Protein AF-A0A7S0Z1A6-F1 (afdb_monomer_lite)

pLDDT: mean 85.26, std 13.3, range [29.81, 96.5]

Organism: NCBI:txid464990

Secondary structure (DSSP, 8-state):
-------------HHHHHHHHHIIIIIHHHHHHHHHHHHHHHHHHHHH-GGG---HHHHHHHHHHHHHHHHHHHHHHHHHHHHHHHT-SPPPEEEETTSHHHHHHHHHHHHHHHH--GGGGG-HHHHHHHHHHTT-EE-TT-EE-TT-EE-SGGGEEE-TT-EE-S-EE--EEEETTEEEE--EEE-TT-EE-TTPEEPTT-EEPTT-EEPTT-BHHHHTTS---GGGGGG-GGGSPPPPHHHHHHHHHHHHHHHHHHHHHHHHHHHHHHHS--SSSS--SHHHHHHHHH-HHHHHHHHHHHHIIIIIHHHHHHHHHHHHIIIII-PPPPPPSS--------

Foldseek 3Di:
DDPDLPDDPPPCDVVLVVLVCCLVPPVQVVVVVVLVVQLLVQLQVVQVPVVVVDASLRSNVVSVVVSLLCLLPVLLVVLLVLLCVQQNADDFDKAAASPSNNSSLSVSVSSCVNSDLRPLLVDQVSVQVSLVSSQAAAAALEGEASQEAEGSSNLEYYAANEFYYNEYHALWDQDSRMIGGAHAAHAHNEYDAHCEYEYRNQHHYHNQYHAHNYYSVCCVPDRRDNVRVVRRPSSDDDDDDVVVVVVVVLVVVLVVQLCVVLSVLSVVLSPDDDPDPHDNDPVSVVVSCPDPVCVVSVVVSVCCNVPVSVVSSVVSVVVCCVPPVNDDDDDDPDDDDDDDDD

Radius of gyration: 25.36 Å; chains: 1; bounding box: 72×43×61 Å

InterPro domains:
  IPR011004 Trimeric LpxA-like superfamily [SSF51161] (133-214)

Structure (mmCIF, N/CA/C/O backbone):
data_AF-A0A7S0Z1A6-F1
#
_entry.id   AF-A0A7S0Z1A6-F1
#
loop_
_atom_site.group_PDB
_atom_site.id
_atom_site.type_symbol
_atom_site.label_atom_id
_atom_site.label_alt_id
_atom_site.label_comp_id
_atom_site.label_asym_id
_atom_site.label_entity_id
_atom_site.label_seq_id
_atom_site.pdbx_PDB_ins_code
_atom_site.Cartn_x
_atom_site.Cartn_y
_atom_site.Cartn_z
_atom_site.occupancy
_atom_site.B_iso_or_equiv
_atom_site.auth_seq_id
_atom_site.auth_comp_id
_atom_site.auth_asym_id
_atom_site.auth_atom_id
_atom_site.pdbx_PDB_model_num
ATOM 1 N N . GLY A 1 1 ? -26.906 21.492 29.107 1.00 39.25 1 GLY A N 1
ATOM 2 C CA . GLY A 1 1 ? -25.935 22.349 29.807 1.00 39.25 1 GLY A CA 1
ATOM 3 C C . GLY A 1 1 ? -24.759 21.515 30.262 1.00 39.25 1 GLY A C 1
ATOM 4 O O . GLY A 1 1 ? -24.993 20.480 30.856 1.00 39.25 1 GLY A O 1
ATOM 5 N N . CYS A 1 2 ? -23.537 21.958 29.964 1.00 29.81 2 CYS A N 1
ATOM 6 C CA . CYS A 1 2 ? -22.299 21.586 30.660 1.00 29.81 2 CYS A CA 1
ATOM 7 C C . CYS A 1 2 ? -21.264 22.691 30.391 1.00 29.81 2 CYS A C 1
ATOM 9 O O . CYS A 1 2 ? -20.345 22.554 29.588 1.00 29.81 2 CYS A O 1
ATOM 11 N N . LEU A 1 3 ? -21.466 23.831 31.057 1.00 39.62 3 LEU A N 1
ATOM 12 C CA . LEU A 1 3 ? -20.429 24.831 31.292 1.00 39.62 3 LEU A CA 1
ATOM 13 C C . LEU A 1 3 ? -19.393 24.206 32.231 1.00 39.62 3 LEU A C 1
ATOM 15 O O . LEU A 1 3 ? -19.625 24.072 33.429 1.00 39.62 3 LEU A O 1
ATOM 19 N N . GLY A 1 4 ? -18.271 23.769 31.665 1.00 34.72 4 GLY A N 1
ATOM 20 C CA . GLY A 1 4 ? -17.217 23.102 32.425 1.00 34.72 4 GLY A CA 1
ATOM 21 C C . GLY A 1 4 ? -15.904 22.909 31.670 1.00 34.72 4 GLY A C 1
ATOM 22 O O . GLY A 1 4 ? -15.114 22.054 32.054 1.00 34.72 4 GLY A O 1
ATOM 23 N N . CYS A 1 5 ? -15.627 23.683 30.614 1.00 36.75 5 CYS A N 1
ATOM 24 C CA . CYS A 1 5 ? -14.301 23.718 29.988 1.00 36.75 5 CYS A CA 1
ATOM 25 C C . CYS A 1 5 ? -13.316 24.490 30.883 1.00 36.75 5 CYS A C 1
ATOM 27 O O . CYS A 1 5 ? -12.905 25.612 30.587 1.00 36.75 5 CYS A O 1
ATOM 29 N N . ARG A 1 6 ? -12.928 23.893 32.017 1.00 39.56 6 ARG A N 1
ATOM 30 C CA . ARG A 1 6 ? -11.781 24.364 32.797 1.00 39.56 6 ARG A CA 1
ATOM 31 C C . ARG A 1 6 ? -10.500 24.096 32.008 1.00 39.56 6 ARG A C 1
ATOM 33 O O . ARG A 1 6 ? -10.097 22.954 31.814 1.00 39.56 6 ARG A O 1
ATOM 40 N N . ARG A 1 7 ? -9.899 25.204 31.565 1.00 44.09 7 ARG A N 1
ATOM 41 C CA . ARG A 1 7 ? -8.471 25.456 31.315 1.00 44.09 7 ARG A CA 1
ATOM 42 C C . ARG A 1 7 ? -7.556 24.258 31.607 1.00 44.09 7 ARG A C 1
ATOM 44 O O . ARG A 1 7 ? -7.159 24.015 32.740 1.00 44.09 7 ARG A O 1
ATOM 51 N N . GLY A 1 8 ? -7.167 23.576 30.542 1.00 42.00 8 GLY A N 1
ATOM 52 C CA . GLY A 1 8 ? -6.074 22.615 30.520 1.00 42.00 8 GLY A CA 1
ATOM 53 C C . GLY A 1 8 ? -5.464 22.640 29.132 1.00 42.00 8 GLY A C 1
ATOM 54 O O . GLY A 1 8 ? -5.545 21.653 28.410 1.00 42.00 8 GLY A O 1
ATOM 55 N N . GLY A 1 9 ? -4.958 23.807 28.718 1.00 45.53 9 GLY A N 1
ATOM 56 C CA . GLY A 1 9 ? -4.238 23.935 27.458 1.00 45.53 9 GLY A CA 1
ATOM 57 C C . GLY A 1 9 ? -3.102 22.924 27.468 1.00 45.53 9 GLY A C 1
ATOM 58 O O . GLY A 1 9 ? -2.184 23.034 28.279 1.00 45.53 9 GLY A O 1
ATOM 59 N N . ALA A 1 10 ? -3.198 21.897 26.628 1.00 53.78 10 ALA A N 1
ATOM 60 C CA . ALA A 1 10 ? -2.113 20.958 26.433 1.00 53.78 10 ALA A CA 1
ATOM 61 C C . ALA A 1 10 ? -0.981 21.713 25.739 1.00 53.78 10 ALA A C 1
ATOM 63 O O . ALA A 1 10 ? -0.905 21.740 24.513 1.00 53.78 10 ALA A O 1
ATOM 64 N N . GLN A 1 11 ? -0.138 22.376 26.533 1.00 56.00 11 GLN A N 1
ATOM 65 C CA . GLN A 1 11 ? 1.119 22.939 26.069 1.00 56.00 11 GLN A CA 1
ATOM 66 C C . GLN A 1 11 ? 1.883 21.809 25.385 1.00 56.00 11 GLN A C 1
ATOM 68 O O . GLN A 1 11 ? 2.280 20.829 26.026 1.00 56.00 11 GLN A O 1
ATOM 73 N N . ALA A 1 12 ? 2.019 21.917 24.065 1.00 60.25 12 ALA A N 1
ATOM 74 C CA . ALA A 1 12 ? 2.826 21.001 23.287 1.00 60.25 12 ALA A CA 1
ATOM 75 C C . ALA A 1 12 ? 4.262 21.139 23.793 1.00 60.25 12 ALA A C 1
ATOM 77 O O . ALA A 1 12 ? 4.913 22.164 23.594 1.00 60.25 12 ALA A O 1
ATOM 78 N N . ARG A 1 13 ? 4.744 20.127 24.520 1.00 70.69 13 ARG A N 1
ATOM 79 C CA . ARG A 1 13 ? 6.143 20.092 24.946 1.00 70.69 13 ARG A CA 1
ATOM 80 C C . ARG A 1 13 ? 7.000 20.060 23.673 1.00 70.69 13 ARG A C 1
ATOM 82 O O . ARG A 1 13 ? 6.710 19.234 22.807 1.00 70.69 13 ARG A O 1
ATOM 89 N N . PRO A 1 14 ? 8.057 20.877 23.546 1.00 73.19 14 PRO A N 1
ATOM 90 C CA . PRO A 1 14 ? 8.867 20.942 22.324 1.00 73.19 14 PRO A CA 1
ATOM 91 C C . PRO A 1 14 ? 9.450 19.574 21.934 1.00 73.19 14 PRO A C 1
ATOM 93 O O . PRO A 1 14 ? 9.488 19.220 20.761 1.00 73.19 14 PRO A O 1
ATOM 96 N N . LEU A 1 15 ? 9.783 18.737 22.921 1.00 73.12 15 LEU A N 1
ATOM 97 C CA . LEU A 1 15 ? 10.200 17.347 22.706 1.00 73.12 15 LEU A CA 1
ATOM 98 C C . LEU A 1 15 ? 9.1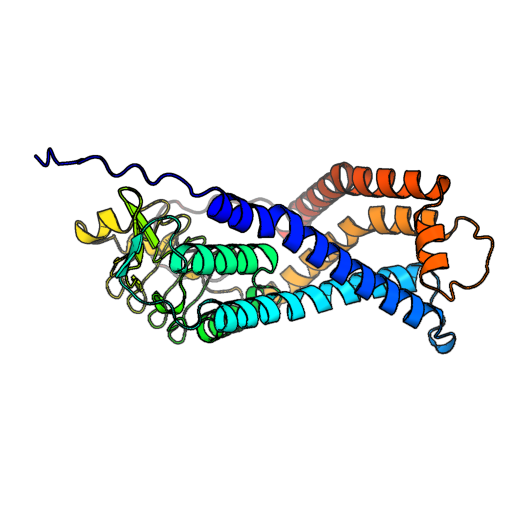28 16.488 22.020 1.00 73.12 15 LEU A C 1
ATOM 100 O O . LEU A 1 15 ? 9.446 15.631 21.204 1.00 73.12 15 LEU A O 1
ATOM 104 N N . ALA A 1 16 ? 7.852 16.715 22.323 1.00 74.19 16 ALA A N 1
ATOM 105 C CA . ALA A 1 16 ? 6.756 15.968 21.722 1.00 74.19 16 ALA A CA 1
ATOM 106 C C . ALA A 1 16 ? 6.527 16.384 20.256 1.00 74.19 16 ALA A C 1
ATOM 108 O O . ALA A 1 16 ? 6.194 15.540 19.426 1.00 74.19 16 ALA A O 1
ATOM 109 N N . LEU A 1 17 ? 6.792 17.654 19.926 1.00 78.81 17 LEU A N 1
ATOM 110 C CA . LEU A 1 17 ? 6.823 18.149 18.547 1.00 78.81 17 LEU A CA 1
ATOM 111 C C . LEU A 1 17 ? 8.015 17.579 17.766 1.00 78.81 17 LEU A C 1
ATOM 113 O O . LEU A 1 17 ? 7.850 17.181 16.617 1.00 78.81 17 LEU A O 1
ATOM 117 N N . LEU A 1 18 ? 9.191 17.455 18.391 1.00 76.56 18 LEU A N 1
ATOM 118 C CA . LEU A 1 18 ? 10.357 16.810 17.771 1.00 76.56 18 LEU A CA 1
ATOM 119 C C . LEU A 1 18 ? 10.105 15.328 17.474 1.00 76.56 18 LEU A C 1
ATOM 121 O O . LEU A 1 18 ? 10.408 14.858 16.379 1.00 76.56 18 LEU A O 1
ATOM 125 N N . VAL A 1 19 ? 9.488 14.598 18.408 1.00 76.44 19 VAL A N 1
ATOM 126 C CA . VAL A 1 19 ? 9.082 13.203 18.172 1.00 76.44 19 VAL A CA 1
ATOM 127 C C . VAL A 1 19 ? 8.064 13.115 17.033 1.00 76.44 19 VAL A C 1
ATOM 129 O O . VAL A 1 19 ? 8.128 12.177 16.243 1.00 76.44 19 VAL A O 1
ATOM 132 N N . GLN A 1 20 ? 7.180 14.106 16.886 1.00 78.38 20 GLN A N 1
ATOM 133 C CA . GLN A 1 20 ? 6.262 14.180 15.748 1.00 78.38 20 GLN A CA 1
ATOM 134 C C . GLN A 1 20 ? 6.922 14.563 14.419 1.00 78.38 20 GLN A C 1
ATOM 136 O O . GLN A 1 20 ? 6.475 14.154 13.350 1.00 78.38 20 GLN A O 1
ATOM 141 N N . ALA A 1 21 ? 8.010 15.322 14.451 1.00 79.69 21 ALA A N 1
ATOM 142 C CA . ALA A 1 21 ? 8.781 15.611 13.251 1.00 79.69 21 ALA A CA 1
ATOM 143 C C . ALA A 1 21 ? 9.593 14.390 12.784 1.00 79.69 21 ALA A C 1
ATOM 145 O O . ALA A 1 21 ? 9.895 14.273 11.597 1.00 79.69 21 ALA A O 1
ATOM 146 N N . LEU A 1 22 ? 9.917 13.456 13.687 1.00 77.56 22 LEU A N 1
ATOM 147 C CA . LEU A 1 22 ? 10.835 12.347 13.420 1.00 77.56 22 LEU A CA 1
ATOM 148 C C . LEU A 1 22 ? 10.357 11.413 12.287 1.00 77.56 22 LEU A C 1
ATOM 150 O O . LEU A 1 22 ? 11.144 11.147 11.385 1.00 77.56 22 LEU A O 1
ATOM 154 N N . PRO A 1 23 ? 9.097 10.959 12.205 1.00 71.75 23 PRO A N 1
ATOM 155 C CA . PRO A 1 23 ? 8.622 10.200 11.043 1.00 71.75 23 PRO A CA 1
ATOM 156 C C . PRO A 1 23 ? 8.677 10.935 9.706 1.00 71.75 23 PRO A C 1
ATOM 158 O O . PRO A 1 23 ? 9.023 10.327 8.690 1.00 71.75 23 PRO A O 1
ATOM 161 N N . LEU A 1 24 ? 8.388 12.237 9.697 1.00 72.56 24 LEU A N 1
ATOM 162 C CA . LEU A 1 24 ? 8.436 13.044 8.477 1.00 72.56 24 LEU A CA 1
ATOM 163 C C . LEU A 1 24 ? 9.884 13.313 8.040 1.00 72.56 24 LEU A C 1
ATOM 165 O O . LEU A 1 24 ? 10.189 13.228 6.851 1.00 72.56 24 LEU A O 1
ATOM 169 N N . GLY A 1 25 ? 10.778 13.580 8.994 1.00 79.81 25 GLY A N 1
ATOM 170 C CA . GLY A 1 25 ? 12.181 13.908 8.740 1.00 79.81 25 GLY A CA 1
ATOM 171 C C . GLY A 1 25 ? 13.116 12.704 8.603 1.00 79.81 25 GLY A C 1
ATOM 172 O O . GLY A 1 25 ? 14.108 12.803 7.893 1.00 79.81 25 GLY A O 1
ATOM 173 N N . LEU A 1 26 ? 12.817 11.569 9.244 1.00 84.25 26 LEU A N 1
ATOM 174 C CA . LEU A 1 26 ? 13.703 10.400 9.314 1.00 84.25 26 LEU A CA 1
ATOM 175 C C . LEU A 1 26 ? 13.106 9.163 8.641 1.00 84.25 26 LEU A C 1
ATOM 177 O O . LEU A 1 26 ? 13.765 8.545 7.810 1.00 84.25 26 LEU A O 1
ATOM 181 N N . MET A 1 27 ? 11.864 8.781 8.952 1.00 84.06 27 MET A N 1
ATOM 182 C CA . MET A 1 27 ? 11.339 7.494 8.468 1.00 84.06 27 MET A CA 1
ATOM 183 C C . MET A 1 27 ? 11.157 7.476 6.949 1.00 84.06 27 MET A C 1
ATOM 185 O O . MET A 1 27 ? 11.494 6.484 6.300 1.00 84.06 27 MET A O 1
ATOM 189 N N . TYR A 1 28 ? 10.671 8.574 6.365 1.00 86.31 28 TYR A N 1
ATOM 190 C CA . TYR A 1 28 ? 10.535 8.684 4.913 1.00 86.31 28 TYR A CA 1
ATOM 191 C C . TYR A 1 28 ? 11.879 8.564 4.164 1.00 86.31 28 TYR A C 1
ATOM 193 O O . TYR A 1 28 ? 11.969 7.707 3.275 1.00 86.31 28 TYR A O 1
ATOM 201 N N . PRO A 1 29 ? 12.931 9.350 4.486 1.00 89.19 29 PRO A N 1
ATOM 202 C CA . PRO A 1 29 ? 14.221 9.198 3.821 1.00 89.19 29 PRO A CA 1
ATOM 203 C C . PRO A 1 29 ? 14.887 7.862 4.136 1.00 89.19 29 PRO A C 1
ATOM 205 O O . PRO A 1 29 ? 15.408 7.256 3.209 1.00 89.19 29 PRO A O 1
ATOM 208 N N . VAL A 1 30 ? 14.808 7.346 5.369 1.00 89.19 30 VAL A N 1
ATOM 209 C CA . VAL A 1 30 ? 15.361 6.022 5.709 1.00 89.19 30 VAL A CA 1
ATOM 210 C C . VAL A 1 30 ? 14.729 4.937 4.847 1.00 89.19 30 VAL A C 1
ATOM 212 O O . VAL A 1 30 ? 15.453 4.157 4.231 1.00 89.19 30 VAL A O 1
ATOM 215 N N . ARG A 1 31 ? 13.395 4.922 4.714 1.00 89.44 31 ARG A N 1
ATOM 216 C CA . ARG A 1 31 ? 12.715 3.972 3.825 1.00 89.44 31 ARG A CA 1
ATOM 217 C C . ARG A 1 31 ? 13.207 4.115 2.391 1.00 89.44 31 ARG A C 1
ATOM 219 O O . ARG A 1 31 ? 13.505 3.115 1.750 1.00 89.44 31 ARG A O 1
ATOM 226 N N . ARG A 1 32 ? 13.295 5.350 1.892 1.00 89.56 32 ARG A N 1
ATOM 227 C CA . ARG A 1 32 ? 13.707 5.635 0.513 1.00 89.56 32 ARG A CA 1
ATOM 228 C C . ARG A 1 32 ? 15.149 5.204 0.239 1.00 89.56 32 ARG A C 1
ATOM 230 O O . ARG A 1 32 ? 15.406 4.605 -0.802 1.00 89.56 32 ARG A O 1
ATOM 237 N N . ILE A 1 33 ? 16.062 5.486 1.164 1.00 90.94 33 ILE A N 1
ATOM 238 C CA . ILE A 1 33 ? 17.468 5.082 1.096 1.00 90.94 33 ILE A CA 1
ATOM 239 C C . ILE A 1 33 ? 17.562 3.558 1.143 1.00 90.94 33 ILE A C 1
ATOM 241 O O . ILE A 1 33 ? 18.199 2.979 0.274 1.00 90.94 33 ILE A O 1
ATOM 245 N N . ALA A 1 34 ? 16.863 2.898 2.071 1.00 90.94 34 ALA A N 1
ATOM 246 C CA . ALA A 1 34 ? 16.862 1.441 2.177 1.00 90.94 34 ALA A CA 1
ATOM 247 C C . ALA A 1 34 ? 16.371 0.767 0.885 1.00 90.94 34 ALA A C 1
ATOM 249 O O . ALA A 1 34 ? 17.053 -0.107 0.354 1.00 90.94 34 ALA A O 1
ATOM 250 N N . THR A 1 35 ? 15.242 1.215 0.321 1.00 91.06 35 THR A N 1
ATOM 251 C CA . THR A 1 35 ? 14.739 0.685 -0.962 1.00 91.06 35 THR A CA 1
ATOM 252 C C . THR A 1 35 ? 15.718 0.922 -2.110 1.00 91.06 35 THR A C 1
ATOM 254 O O . THR A 1 35 ? 15.893 0.059 -2.966 1.00 91.06 35 THR A O 1
ATOM 257 N N . TRP A 1 36 ? 16.397 2.072 -2.117 1.00 90.75 36 TRP A N 1
ATOM 258 C CA . TRP A 1 36 ? 17.370 2.405 -3.152 1.00 90.75 36 TRP A CA 1
ATOM 259 C C . TRP A 1 36 ? 18.649 1.565 -3.033 1.00 90.75 36 TRP A C 1
ATOM 261 O O . TRP A 1 36 ? 19.145 1.075 -4.043 1.00 90.75 36 TRP A O 1
ATOM 271 N N . LEU A 1 37 ? 19.139 1.322 -1.815 1.00 91.56 37 LEU A N 1
ATOM 272 C CA . LEU A 1 37 ? 20.288 0.449 -1.567 1.00 91.56 37 LEU A CA 1
ATOM 273 C C . LEU A 1 37 ? 20.008 -0.991 -2.007 1.00 91.56 37 LEU A C 1
ATOM 275 O O . LEU A 1 37 ? 20.843 -1.583 -2.684 1.00 91.56 37 LEU A O 1
ATOM 279 N N . VAL A 1 38 ? 18.823 -1.528 -1.690 1.00 92.06 38 VAL A N 1
ATOM 280 C CA . VAL A 1 38 ? 18.403 -2.863 -2.155 1.00 92.06 38 VAL A CA 1
ATOM 281 C C . VAL A 1 38 ? 18.361 -2.914 -3.680 1.00 92.06 38 VAL A C 1
ATOM 283 O O . VAL A 1 38 ? 18.903 -3.841 -4.275 1.00 92.06 38 VAL A O 1
ATOM 286 N N . PHE A 1 39 ? 17.774 -1.901 -4.321 1.00 93.31 39 PHE A N 1
ATOM 287 C CA . PHE A 1 39 ? 17.753 -1.799 -5.779 1.00 93.31 39 PHE A CA 1
ATOM 288 C C . PHE A 1 39 ? 19.167 -1.821 -6.382 1.00 93.31 39 PHE A C 1
ATOM 290 O O . PHE A 1 39 ? 19.423 -2.605 -7.295 1.00 93.31 39 PHE A O 1
ATOM 297 N N . VAL A 1 40 ? 20.092 -1.002 -5.869 1.00 91.62 40 VAL A N 1
ATOM 298 C CA . VAL A 1 40 ? 21.469 -0.938 -6.387 1.00 91.62 40 VAL A CA 1
ATOM 299 C C . VAL A 1 40 ? 22.214 -2.250 -6.166 1.00 91.62 40 VAL A C 1
ATOM 301 O O . VAL A 1 40 ? 22.869 -2.730 -7.089 1.00 91.62 40 VAL A O 1
ATOM 304 N N . ALA A 1 41 ? 22.083 -2.855 -4.984 1.00 91.31 41 ALA A N 1
ATOM 305 C CA . ALA A 1 41 ? 22.715 -4.132 -4.668 1.00 91.31 41 ALA A CA 1
ATOM 306 C C . ALA A 1 41 ? 22.262 -5.238 -5.633 1.00 91.31 41 ALA A C 1
ATOM 308 O O . ALA A 1 41 ? 23.087 -5.964 -6.184 1.00 91.31 41 ALA A O 1
ATOM 309 N N . VAL A 1 42 ? 20.954 -5.323 -5.891 1.00 91.56 42 VAL A N 1
ATOM 310 C CA . VAL A 1 42 ? 20.379 -6.306 -6.819 1.00 91.56 42 VAL A CA 1
ATOM 311 C C . VAL A 1 42 ? 20.808 -6.015 -8.253 1.00 91.56 42 VAL A C 1
ATOM 313 O O . VAL A 1 42 ? 21.151 -6.938 -8.984 1.00 91.56 42 VAL A O 1
ATOM 316 N N . TRP A 1 43 ? 20.841 -4.749 -8.666 1.00 89.94 43 TRP A N 1
ATOM 317 C CA . TRP A 1 43 ? 21.253 -4.393 -10.022 1.00 89.94 43 TRP A CA 1
ATOM 318 C C . TRP A 1 43 ? 22.723 -4.728 -10.298 1.00 89.94 43 TRP A C 1
ATOM 320 O O . TRP A 1 43 ? 23.030 -5.286 -11.353 1.00 89.94 43 TRP A O 1
ATOM 330 N N . LEU A 1 44 ? 23.615 -4.437 -9.346 1.00 89.19 44 LEU A N 1
ATOM 331 C CA . LEU A 1 44 ? 25.025 -4.832 -9.406 1.00 89.19 44 LEU A CA 1
ATOM 332 C C . LEU A 1 44 ? 25.175 -6.353 -9.430 1.00 89.19 44 LEU A C 1
ATOM 334 O O . LEU A 1 44 ? 25.941 -6.877 -10.234 1.00 89.19 44 LEU A O 1
ATOM 338 N N . TRP A 1 45 ? 24.408 -7.060 -8.595 1.00 89.25 45 TRP A N 1
ATOM 339 C CA . TRP A 1 45 ? 24.419 -8.519 -8.570 1.00 89.25 45 TRP A CA 1
ATOM 340 C C . TRP A 1 45 ? 24.013 -9.108 -9.925 1.00 89.25 45 TRP A C 1
ATOM 342 O O . TRP A 1 45 ? 24.748 -9.932 -10.453 1.00 89.25 45 TRP A O 1
ATOM 352 N N . ILE A 1 46 ? 22.916 -8.642 -10.536 1.00 87.94 46 ILE A N 1
ATOM 353 C CA . ILE A 1 46 ? 22.469 -9.130 -11.854 1.00 87.94 46 ILE A CA 1
ATOM 354 C C . ILE A 1 46 ? 23.507 -8.821 -12.941 1.00 87.94 46 ILE A C 1
ATOM 356 O O . ILE A 1 46 ? 23.790 -9.681 -13.767 1.00 87.94 46 ILE A O 1
ATOM 360 N N . GLN A 1 47 ? 24.092 -7.619 -12.948 1.00 81.94 47 GLN A N 1
ATOM 361 C CA . GLN A 1 47 ? 25.085 -7.243 -13.963 1.00 81.94 47 GLN A CA 1
ATOM 362 C C . GLN A 1 47 ? 26.397 -8.021 -13.852 1.00 81.94 47 GLN A C 1
ATOM 364 O O . GLN A 1 47 ? 27.039 -8.270 -14.869 1.00 81.94 47 GLN A O 1
ATOM 369 N N . ASN A 1 48 ? 26.799 -8.408 -12.641 1.00 83.19 48 ASN A N 1
ATOM 370 C CA . ASN A 1 48 ? 28.007 -9.204 -12.437 1.00 83.19 48 ASN A CA 1
ATOM 371 C C . ASN A 1 48 ? 27.810 -10.686 -12.814 1.00 83.19 48 ASN A C 1
ATOM 373 O O . ASN A 1 48 ? 28.776 -11.432 -12.942 1.00 83.19 48 ASN A O 1
ATOM 377 N N . GLN A 1 49 ? 26.563 -11.122 -13.006 1.00 83.62 49 GLN A N 1
ATOM 378 C CA . GLN A 1 49 ? 26.226 -12.476 -13.436 1.00 83.62 49 GLN A CA 1
ATOM 379 C C . GLN A 1 49 ? 26.201 -12.554 -14.968 1.00 83.62 49 GLN A C 1
ATOM 381 O O . GLN A 1 49 ? 25.144 -12.496 -15.599 1.00 83.62 49 GLN A O 1
ATOM 386 N N . SER A 1 50 ? 27.377 -12.731 -15.576 1.00 67.56 50 SER A N 1
ATOM 387 C CA . SER A 1 50 ? 27.534 -12.890 -17.033 1.00 67.56 50 SER A CA 1
ATOM 388 C C . SER A 1 50 ? 26.729 -14.063 -17.611 1.00 67.56 50 SER A C 1
ATOM 390 O O . SER A 1 50 ? 26.319 -14.015 -18.769 1.00 67.56 50 SER A O 1
ATOM 392 N N . ALA A 1 51 ? 26.431 -15.078 -16.793 1.00 73.38 51 ALA A N 1
ATOM 393 C CA . ALA A 1 51 ? 25.633 -16.245 -17.167 1.00 73.38 51 ALA A CA 1
ATOM 394 C C . ALA A 1 51 ? 24.177 -15.918 -17.548 1.00 73.38 51 ALA A C 1
ATOM 396 O O . ALA A 1 51 ? 23.549 -16.691 -18.267 1.00 73.38 51 ALA A O 1
ATOM 397 N N . LEU A 1 52 ? 23.624 -14.789 -17.089 1.00 72.69 52 LEU A N 1
ATOM 398 C CA . LEU A 1 52 ? 22.239 -14.414 -17.390 1.00 72.69 52 LEU A CA 1
ATOM 399 C C . LEU A 1 52 ? 22.074 -13.824 -18.800 1.00 72.69 52 LEU A C 1
ATOM 401 O O . LEU A 1 52 ? 20.946 -13.731 -19.279 1.00 72.69 52 LEU A O 1
ATOM 405 N N . GLY A 1 53 ? 23.162 -13.398 -19.458 1.00 75.00 53 GLY A N 1
ATOM 406 C CA . GLY A 1 53 ? 23.118 -12.795 -20.799 1.00 75.00 53 GLY A CA 1
ATOM 407 C C . GLY A 1 53 ? 22.246 -11.534 -20.906 1.00 75.00 53 GLY A C 1
ATOM 408 O O . GLY A 1 53 ? 21.902 -11.111 -22.008 1.00 75.00 53 GLY A O 1
ATOM 409 N N . LEU A 1 54 ? 21.851 -10.943 -19.773 1.00 79.69 54 LEU A N 1
ATOM 410 C CA . LEU A 1 54 ? 20.958 -9.792 -19.726 1.00 79.69 54 LEU A CA 1
ATOM 411 C C . LEU A 1 54 ? 21.725 -8.515 -20.062 1.00 79.69 54 LEU A C 1
ATOM 413 O O . LEU A 1 54 ? 22.783 -8.236 -19.496 1.00 79.69 54 LEU A O 1
ATOM 417 N N . GLY A 1 55 ? 21.156 -7.701 -20.948 1.00 83.19 55 GLY A N 1
ATOM 418 C CA . GLY A 1 55 ? 21.637 -6.348 -21.175 1.00 83.19 55 GLY A CA 1
ATOM 419 C C . GLY A 1 55 ? 21.372 -5.435 -19.972 1.00 83.19 55 GLY A C 1
ATOM 420 O O . GLY A 1 55 ? 20.700 -5.775 -18.990 1.00 83.19 55 GLY A O 1
ATOM 421 N N . ARG A 1 56 ? 21.910 -4.212 -20.044 1.00 84.50 56 ARG A N 1
ATOM 422 C CA . ARG A 1 56 ? 21.794 -3.221 -18.958 1.00 84.50 56 ARG A CA 1
ATOM 423 C C . ARG A 1 56 ? 20.340 -2.843 -18.655 1.00 84.50 56 ARG A C 1
ATOM 425 O O . ARG A 1 56 ? 20.017 -2.584 -17.495 1.00 84.50 56 ARG A O 1
ATOM 432 N N . LEU A 1 57 ? 19.479 -2.797 -19.677 1.00 87.75 57 LEU A N 1
ATOM 433 C CA . LEU A 1 57 ? 18.065 -2.443 -19.533 1.00 87.75 57 LEU A CA 1
ATOM 434 C C . LEU A 1 57 ? 17.306 -3.540 -18.788 1.00 87.75 57 LEU A C 1
ATOM 436 O O . LEU A 1 57 ? 16.567 -3.254 -17.850 1.00 87.75 57 LEU A O 1
ATOM 440 N N . GLU A 1 58 ? 17.501 -4.787 -19.196 1.00 88.81 58 GLU A N 1
ATOM 441 C CA . GLU A 1 58 ? 16.844 -5.959 -18.637 1.00 88.81 58 GLU A CA 1
ATOM 442 C C . GLU A 1 58 ? 17.238 -6.131 -17.171 1.00 88.81 58 GLU A C 1
ATOM 444 O O . GLU A 1 58 ? 16.367 -6.294 -16.316 1.00 88.81 58 GLU A O 1
ATOM 449 N N . ALA A 1 59 ? 18.529 -5.978 -16.859 1.00 88.88 59 ALA A N 1
ATOM 450 C CA . ALA A 1 59 ? 19.025 -5.988 -15.486 1.00 88.88 59 ALA A CA 1
ATOM 451 C C . ALA A 1 59 ? 18.418 -4.858 -14.637 1.00 88.88 59 ALA A C 1
ATOM 453 O O . ALA A 1 59 ? 18.040 -5.083 -13.486 1.00 88.88 59 ALA A O 1
ATOM 454 N N . LEU A 1 60 ? 18.284 -3.649 -15.196 1.00 89.38 60 LEU A N 1
ATOM 455 C CA . LEU A 1 60 ? 17.680 -2.506 -14.504 1.00 89.38 60 LEU A CA 1
ATOM 456 C C . LEU A 1 60 ? 16.191 -2.745 -14.227 1.00 89.38 60 LEU A C 1
ATOM 458 O O . LEU A 1 60 ? 15.723 -2.511 -13.112 1.00 89.38 60 LEU A O 1
ATOM 462 N N . VAL A 1 61 ? 15.440 -3.229 -15.218 1.00 91.38 61 VAL A N 1
ATOM 463 C CA . VAL A 1 61 ? 14.007 -3.531 -15.076 1.00 91.38 61 VAL A CA 1
ATOM 464 C C . VAL A 1 61 ? 13.790 -4.672 -14.083 1.00 91.38 61 VAL A C 1
ATOM 466 O O . VAL A 1 61 ? 12.906 -4.564 -13.232 1.00 91.38 61 VAL A O 1
ATOM 469 N N . ALA A 1 62 ? 14.611 -5.723 -14.132 1.00 91.56 62 ALA A N 1
ATOM 470 C CA . ALA A 1 62 ? 14.560 -6.834 -13.186 1.00 91.56 62 ALA A CA 1
ATOM 471 C C . ALA A 1 62 ? 14.854 -6.373 -11.750 1.00 91.56 62 ALA A C 1
ATOM 473 O O . ALA A 1 62 ? 14.105 -6.716 -10.836 1.00 91.56 62 ALA A O 1
ATOM 474 N N . ALA A 1 63 ? 15.873 -5.532 -11.549 1.00 92.19 63 ALA A N 1
ATOM 475 C CA . ALA A 1 63 ? 16.187 -4.971 -10.236 1.00 92.19 63 ALA A CA 1
ATOM 476 C C . ALA A 1 63 ? 15.059 -4.072 -9.697 1.00 92.19 63 ALA A C 1
ATOM 478 O O . ALA A 1 63 ? 14.708 -4.164 -8.520 1.00 92.19 63 ALA A O 1
ATOM 479 N N . LEU A 1 64 ? 14.437 -3.244 -10.549 1.00 92.00 64 LEU A N 1
ATOM 480 C CA . LEU A 1 64 ? 13.262 -2.448 -10.170 1.00 92.00 64 LEU A CA 1
ATOM 481 C C . LEU A 1 64 ? 12.059 -3.333 -9.817 1.00 92.00 64 LEU A C 1
ATOM 483 O O . LEU A 1 64 ? 11.351 -3.051 -8.853 1.00 92.00 64 LEU A O 1
ATOM 487 N N . ALA A 1 65 ? 11.803 -4.390 -10.588 1.00 92.31 65 ALA A N 1
ATOM 488 C CA . ALA A 1 65 ? 10.714 -5.321 -10.310 1.00 92.31 65 ALA A CA 1
ATOM 489 C C . ALA A 1 65 ? 10.939 -6.055 -8.981 1.00 92.31 65 ALA A C 1
ATOM 491 O O . ALA A 1 65 ? 10.024 -6.126 -8.157 1.00 92.31 65 ALA A O 1
ATOM 492 N N . PHE A 1 66 ? 12.163 -6.531 -8.744 1.00 94.50 66 PHE A N 1
ATOM 493 C CA . PHE A 1 66 ? 12.550 -7.179 -7.497 1.00 94.50 66 PHE A CA 1
ATOM 494 C C . PHE A 1 66 ? 12.381 -6.245 -6.296 1.00 94.50 66 PHE A C 1
ATOM 496 O O . PHE A 1 66 ? 11.746 -6.636 -5.322 1.00 94.50 66 PHE A O 1
ATOM 503 N N . GLU A 1 67 ? 12.867 -5.000 -6.376 1.00 93.75 67 GLU A N 1
ATOM 504 C CA . GLU A 1 67 ? 12.693 -3.998 -5.312 1.00 93.75 67 GLU A CA 1
ATOM 505 C C . GLU A 1 67 ? 11.220 -3.819 -4.944 1.00 93.75 67 GLU A C 1
ATOM 507 O O . GLU A 1 67 ? 10.875 -3.828 -3.764 1.00 93.75 67 GLU A O 1
ATOM 512 N N . ARG A 1 68 ? 10.330 -3.729 -5.938 1.00 92.00 68 ARG A N 1
ATOM 513 C CA . ARG A 1 68 ? 8.892 -3.560 -5.691 1.00 92.00 68 ARG A CA 1
ATOM 514 C C . ARG A 1 68 ? 8.265 -4.760 -5.014 1.00 92.00 68 ARG A C 1
ATOM 516 O O . ARG A 1 68 ? 7.491 -4.578 -4.077 1.00 92.00 68 ARG A O 1
ATOM 523 N N . VAL A 1 69 ? 8.581 -5.965 -5.473 1.00 93.62 69 VAL A N 1
ATOM 524 C CA . VAL A 1 69 ? 8.059 -7.195 -4.864 1.00 93.62 69 VAL A CA 1
ATOM 525 C C . VAL A 1 69 ? 8.597 -7.348 -3.442 1.00 93.62 69 VAL A C 1
ATOM 527 O O . VAL A 1 69 ? 7.824 -7.601 -2.519 1.00 93.62 69 VAL A O 1
ATOM 530 N N . ALA A 1 70 ? 9.894 -7.111 -3.242 1.00 93.94 70 ALA A N 1
ATOM 531 C CA . ALA A 1 70 ? 10.524 -7.147 -1.930 1.00 93.94 70 ALA A CA 1
ATOM 532 C C . ALA A 1 70 ? 9.895 -6.118 -0.980 1.00 93.94 70 ALA A C 1
ATOM 534 O O . ALA A 1 70 ? 9.558 -6.461 0.150 1.00 93.94 70 ALA A O 1
ATOM 535 N N . ALA A 1 71 ? 9.654 -4.885 -1.435 1.00 92.56 71 ALA A N 1
ATOM 536 C CA . ALA A 1 71 ? 9.004 -3.848 -0.638 1.00 92.56 71 ALA A CA 1
ATOM 537 C C . ALA A 1 71 ? 7.552 -4.206 -0.273 1.00 92.56 71 ALA A C 1
ATOM 539 O O . ALA A 1 71 ? 7.136 -3.977 0.862 1.00 92.56 71 ALA A O 1
ATOM 540 N N . GLU A 1 72 ? 6.786 -4.804 -1.191 1.00 92.50 72 GLU A N 1
ATOM 541 C CA . GLU A 1 72 ? 5.408 -5.252 -0.931 1.00 92.50 72 GLU A CA 1
ATOM 542 C C . GLU A 1 72 ? 5.334 -6.346 0.148 1.00 92.50 72 GLU A C 1
ATOM 544 O O . GLU A 1 72 ? 4.306 -6.467 0.811 1.00 92.50 72 GLU A O 1
ATOM 549 N N . VAL A 1 73 ? 6.402 -7.114 0.375 1.00 93.94 73 VAL A N 1
ATOM 550 C CA . VAL A 1 73 ? 6.454 -8.142 1.429 1.00 93.94 73 VAL A CA 1
ATOM 551 C C . VAL A 1 73 ? 7.128 -7.621 2.701 1.00 93.94 73 VAL A C 1
ATOM 553 O O . VAL A 1 73 ? 6.588 -7.775 3.794 1.00 93.94 73 VAL A O 1
ATOM 556 N N . ALA A 1 74 ? 8.279 -6.963 2.584 1.00 94.38 74 ALA A N 1
ATOM 557 C CA . ALA A 1 74 ? 9.085 -6.542 3.727 1.00 94.38 74 ALA A CA 1
ATOM 558 C C . ALA A 1 74 ? 8.442 -5.398 4.524 1.00 94.38 74 ALA A C 1
ATOM 560 O O . ALA A 1 74 ? 8.450 -5.426 5.754 1.00 94.38 74 ALA A O 1
ATOM 561 N N . LEU A 1 75 ? 7.850 -4.403 3.852 1.00 93.44 75 LEU A N 1
ATOM 562 C CA . LEU A 1 75 ? 7.252 -3.246 4.524 1.00 93.44 75 LEU A CA 1
ATOM 563 C C . LEU A 1 75 ? 6.076 -3.611 5.447 1.00 93.44 75 LEU A C 1
ATOM 565 O O . LEU A 1 75 ? 6.093 -3.179 6.601 1.00 93.44 75 LEU A O 1
ATOM 569 N N . PRO A 1 76 ? 5.063 -4.402 5.035 1.00 94.31 76 PRO A N 1
ATOM 570 C CA . PRO A 1 76 ? 3.990 -4.761 5.958 1.00 94.31 76 PRO A CA 1
ATOM 571 C C . PRO A 1 76 ? 4.494 -5.600 7.137 1.00 94.31 76 PRO A C 1
ATOM 573 O O . PRO A 1 76 ? 4.019 -5.395 8.253 1.00 94.31 76 PRO A O 1
ATOM 576 N N . LEU A 1 77 ? 5.481 -6.480 6.938 1.00 95.25 77 LEU A N 1
ATOM 577 C CA . LEU A 1 77 ? 6.100 -7.239 8.031 1.00 95.25 77 LEU A CA 1
ATOM 578 C C . LEU A 1 77 ? 6.833 -6.320 9.014 1.00 95.25 77 LEU A C 1
ATOM 580 O O . LEU A 1 77 ? 6.667 -6.461 10.225 1.00 95.25 77 LEU A O 1
ATOM 584 N N . LEU A 1 78 ? 7.561 -5.324 8.505 1.00 94.06 78 LEU A N 1
ATOM 585 C CA . LEU A 1 78 ? 8.181 -4.288 9.327 1.00 94.06 78 LEU A CA 1
ATOM 586 C C . LEU A 1 78 ? 7.128 -3.508 10.127 1.00 94.06 78 LEU A C 1
ATOM 588 O O . LEU A 1 78 ? 7.332 -3.255 11.309 1.00 94.06 78 LEU A O 1
ATOM 592 N N . SER A 1 79 ? 5.980 -3.174 9.525 1.00 93.94 79 SER A N 1
ATOM 593 C CA . SER A 1 79 ? 4.893 -2.479 10.233 1.00 93.94 79 SER A CA 1
ATOM 594 C C . SER A 1 79 ? 4.322 -3.301 11.393 1.00 93.94 79 SER A C 1
ATOM 596 O O . SER A 1 79 ? 4.080 -2.756 12.471 1.00 93.94 79 SER A O 1
ATOM 598 N N . ILE A 1 80 ? 4.177 -4.617 11.197 1.00 95.44 80 ILE A N 1
ATOM 599 C CA . ILE A 1 80 ? 3.736 -5.553 12.236 1.00 95.44 80 ILE A CA 1
ATOM 600 C C . ILE A 1 80 ? 4.772 -5.579 13.362 1.00 95.44 80 ILE A C 1
ATOM 602 O O . ILE A 1 80 ? 4.420 -5.389 14.526 1.00 95.44 80 ILE A O 1
ATOM 606 N N . LEU A 1 81 ? 6.053 -5.735 13.022 1.00 95.81 81 LEU A N 1
ATOM 607 C CA . LEU A 1 81 ? 7.146 -5.751 13.992 1.00 95.81 81 LEU A CA 1
ATOM 608 C C . LEU A 1 81 ? 7.194 -4.457 14.818 1.00 95.81 81 LEU A C 1
ATOM 610 O O . LEU A 1 81 ? 7.214 -4.511 16.045 1.00 95.81 81 LEU A O 1
ATOM 614 N N . VAL A 1 82 ? 7.144 -3.293 14.163 1.00 93.94 82 VAL A N 1
ATOM 615 C CA . VAL A 1 82 ? 7.165 -1.982 14.833 1.00 93.94 82 VAL A CA 1
ATOM 616 C C . VAL A 1 82 ? 5.983 -1.831 15.787 1.00 93.94 82 VAL A C 1
ATOM 618 O O . VAL A 1 82 ? 6.174 -1.380 16.916 1.00 93.94 82 VAL A O 1
ATOM 621 N N . LYS A 1 83 ? 4.775 -2.252 15.391 1.00 95.06 83 LYS A N 1
ATOM 622 C CA . LYS A 1 83 ? 3.601 -2.228 16.277 1.00 95.06 83 LYS A CA 1
ATOM 623 C C . LYS A 1 83 ? 3.853 -3.037 17.547 1.00 95.06 83 LYS A C 1
ATOM 625 O O . LYS A 1 83 ? 3.653 -2.527 18.651 1.00 95.06 83 LYS A O 1
ATOM 630 N N . TRP A 1 84 ? 4.311 -4.279 17.409 1.00 95.69 84 TRP A N 1
ATOM 631 C CA . TRP A 1 84 ? 4.527 -5.159 18.559 1.00 95.69 84 TRP A CA 1
ATOM 632 C C . TRP A 1 84 ? 5.676 -4.696 19.462 1.00 95.69 84 TRP A C 1
ATOM 634 O O . TRP A 1 84 ? 5.554 -4.819 20.677 1.00 95.69 84 TRP A O 1
ATOM 644 N N . LEU A 1 85 ? 6.732 -4.099 18.902 1.00 95.31 85 LEU A N 1
ATOM 645 C CA . LEU A 1 85 ? 7.865 -3.572 19.671 1.00 95.31 85 LEU A CA 1
ATOM 646 C C . LEU A 1 85 ? 7.554 -2.253 20.394 1.00 95.31 85 LEU A C 1
ATOM 648 O O . LEU A 1 85 ? 7.978 -2.062 21.530 1.00 95.31 85 LEU A O 1
ATOM 652 N N . VAL A 1 86 ? 6.838 -1.325 19.750 1.00 93.38 86 VAL A N 1
ATOM 653 C CA . VAL A 1 86 ? 6.646 0.037 20.282 1.00 93.38 86 VAL A CA 1
ATOM 654 C C . VAL A 1 86 ? 5.460 0.122 21.242 1.00 93.38 86 VAL A C 1
ATOM 656 O O . VAL A 1 86 ? 5.571 0.746 22.302 1.00 93.38 86 VAL A O 1
ATOM 659 N N . ILE A 1 87 ? 4.315 -0.467 20.879 1.00 94.00 87 ILE A N 1
ATOM 660 C CA . ILE A 1 87 ? 3.084 -0.384 21.684 1.00 94.00 87 ILE A CA 1
ATOM 661 C C . ILE A 1 87 ? 2.624 -1.734 22.232 1.00 94.00 87 ILE A C 1
ATOM 663 O O . ILE A 1 87 ? 2.011 -1.777 23.298 1.00 94.00 87 ILE A O 1
ATOM 667 N N . GLY A 1 88 ? 2.930 -2.838 21.548 1.00 93.12 88 GLY A N 1
ATOM 668 C CA . GLY A 1 88 ? 2.461 -4.163 21.942 1.00 93.12 88 GLY A CA 1
ATOM 669 C C . GLY A 1 88 ? 0.958 -4.300 21.710 1.00 93.12 88 GLY A C 1
ATOM 670 O O . GLY A 1 88 ? 0.524 -4.357 20.563 1.00 93.12 88 GLY A O 1
ATOM 671 N N . ARG A 1 89 ? 0.165 -4.360 22.788 1.00 92.44 89 ARG A N 1
ATOM 672 C CA . ARG A 1 89 ? -1.308 -4.403 22.727 1.00 92.44 89 ARG A CA 1
ATOM 673 C C . ARG A 1 89 ? -1.905 -3.056 23.115 1.00 92.44 89 ARG A C 1
ATOM 675 O O . ARG A 1 89 ? -1.616 -2.558 24.206 1.00 92.44 89 ARG A O 1
ATOM 682 N N . TYR A 1 90 ? -2.777 -2.507 22.269 1.00 91.62 90 TYR A N 1
ATOM 683 C CA . TYR A 1 90 ? -3.540 -1.308 22.623 1.00 91.62 90 TYR A CA 1
ATOM 684 C C . TYR A 1 90 ? -4.435 -1.582 23.836 1.00 91.62 90 TYR A C 1
ATOM 686 O O . TYR A 1 90 ? -5.147 -2.586 23.893 1.00 91.62 90 TYR A O 1
ATOM 694 N N . ARG A 1 91 ? -4.392 -0.676 24.815 1.00 89.38 91 ARG A N 1
ATOM 695 C CA . ARG A 1 91 ? -5.270 -0.692 25.988 1.00 89.38 91 ARG A CA 1
ATOM 696 C C . ARG A 1 91 ? -6.372 0.345 25.821 1.00 89.38 91 ARG A C 1
ATOM 698 O O . ARG A 1 91 ? -6.122 1.445 25.333 1.00 89.38 91 ARG A O 1
ATOM 705 N N . GLU A 1 92 ? -7.573 -0.043 26.224 1.00 92.06 92 GLU A N 1
ATOM 706 C CA . GLU A 1 92 ? -8.722 0.850 26.340 1.00 92.06 92 GLU A CA 1
ATOM 707 C C . GLU A 1 92 ? -8.498 1.842 27.484 1.00 92.06 92 GLU A C 1
ATOM 709 O O . GLU A 1 92 ? -7.925 1.490 28.520 1.00 92.06 92 GLU A O 1
ATOM 714 N N . GLY A 1 93 ? -8.923 3.086 27.280 1.00 90.31 93 GLY A N 1
ATOM 715 C CA . GLY A 1 93 ? -8.786 4.144 28.271 1.00 90.31 93 GLY A CA 1
ATOM 716 C C . GLY A 1 93 ? -8.494 5.516 27.677 1.00 90.31 93 GLY A C 1
ATOM 717 O O . GLY A 1 93 ? -8.353 5.705 26.467 1.00 90.31 93 GLY A O 1
ATOM 718 N N . THR A 1 94 ? -8.394 6.492 28.576 1.00 90.00 94 THR A N 1
ATOM 719 C CA . THR A 1 94 ? -8.198 7.898 28.226 1.00 90.00 94 THR A CA 1
ATOM 720 C C . THR A 1 94 ? -6.782 8.334 28.577 1.00 90.00 94 THR A C 1
ATOM 722 O O . THR A 1 94 ? -6.385 8.368 29.742 1.00 90.00 94 THR A O 1
ATOM 725 N N . HIS A 1 95 ? -6.015 8.721 27.565 1.00 89.75 95 HIS A N 1
ATOM 726 C CA . HIS A 1 95 ? -4.634 9.171 27.685 1.00 89.75 95 HIS A CA 1
ATOM 727 C C . HIS A 1 95 ? -4.535 10.664 27.380 1.00 89.75 95 HIS A C 1
ATOM 729 O O . HIS A 1 95 ? -5.205 11.180 26.494 1.00 89.75 95 HIS A O 1
ATOM 735 N N . ARG A 1 96 ? -3.675 11.395 28.093 1.00 87.25 96 ARG A N 1
ATOM 736 C CA . ARG A 1 96 ? -3.444 12.816 27.787 1.00 87.25 96 ARG A CA 1
ATOM 737 C C . ARG A 1 96 ? -2.746 12.961 26.433 1.00 87.25 96 ARG A C 1
ATOM 739 O O . ARG A 1 96 ? -1.866 12.156 26.102 1.00 87.25 96 ARG A O 1
ATOM 746 N N . LEU A 1 97 ? -3.098 14.008 25.689 1.00 82.25 97 LEU A N 1
ATOM 747 C CA . LEU A 1 97 ? -2.364 14.404 24.490 1.00 82.25 97 LEU A CA 1
ATOM 748 C C . LEU A 1 97 ? -0.895 14.666 24.865 1.00 82.25 97 LEU A C 1
ATOM 750 O O . LEU A 1 97 ? -0.618 15.181 25.950 1.00 82.25 97 LEU A O 1
ATOM 754 N N . TRP A 1 98 ? 0.041 14.258 24.005 1.00 82.50 98 TRP A N 1
ATOM 755 C CA . TRP A 1 98 ? 1.497 14.354 24.240 1.00 82.50 98 TRP A CA 1
ATOM 756 C C . TRP A 1 98 ? 2.064 13.480 25.368 1.00 82.50 98 TRP A C 1
ATOM 758 O O . TRP A 1 98 ? 3.232 13.619 25.733 1.00 82.50 98 TRP A O 1
ATOM 768 N N . SER A 1 99 ? 1.275 12.560 25.925 1.00 86.12 99 SER A N 1
ATOM 769 C CA . SER A 1 99 ? 1.814 11.529 26.817 1.00 86.12 99 SER A CA 1
ATOM 770 C C . SER A 1 99 ? 2.736 10.564 26.059 1.00 86.12 99 SER A C 1
ATOM 772 O O . SER A 1 99 ? 2.630 10.411 24.842 1.00 86.12 99 SER A O 1
ATOM 774 N N . SER A 1 100 ? 3.615 9.856 26.781 1.00 88.31 100 SER A N 1
ATOM 775 C CA . SER A 1 100 ? 4.470 8.815 26.181 1.00 88.31 100 SER A CA 1
ATOM 776 C C . SER A 1 100 ? 3.649 7.787 25.394 1.00 88.31 100 SER A C 1
ATOM 778 O O . SER A 1 100 ? 4.033 7.394 24.297 1.00 88.31 100 SER A O 1
ATOM 780 N N . TYR A 1 101 ? 2.474 7.414 25.909 1.00 90.88 101 TYR A N 1
ATOM 781 C CA . TYR A 1 101 ? 1.581 6.477 25.236 1.00 90.88 101 TYR A CA 1
ATOM 782 C C . TYR A 1 101 ? 1.001 7.045 23.930 1.00 90.88 101 TYR A C 1
ATOM 784 O O . TYR A 1 101 ? 0.996 6.347 22.920 1.00 90.88 101 TYR A O 1
ATOM 792 N N . TYR A 1 102 ? 0.596 8.321 23.911 1.00 89.88 102 TYR A N 1
ATOM 793 C CA . TYR A 1 102 ? 0.168 8.995 22.679 1.00 89.88 102 TYR A CA 1
ATOM 794 C C . TYR A 1 102 ? 1.287 9.030 21.631 1.00 89.88 102 TYR A C 1
ATOM 796 O O . TYR A 1 102 ? 1.042 8.733 20.467 1.00 89.88 102 TYR A O 1
ATOM 804 N N . LEU A 1 103 ? 2.523 9.337 22.037 1.00 89.06 103 LEU A N 1
ATOM 805 C CA . LEU A 1 103 ? 3.668 9.361 21.121 1.00 89.06 103 LEU A CA 1
ATOM 806 C C . LEU A 1 103 ? 3.986 7.971 20.550 1.00 89.06 103 LEU A C 1
ATOM 808 O O . LEU A 1 103 ? 4.254 7.858 19.357 1.00 89.06 103 LEU A O 1
ATOM 812 N N . ARG A 1 104 ? 3.901 6.911 21.366 1.00 92.00 104 ARG A N 1
ATOM 813 C CA . ARG A 1 104 ? 4.040 5.516 20.906 1.00 92.00 104 ARG A CA 1
ATOM 814 C C . ARG A 1 104 ? 2.946 5.137 19.910 1.00 92.00 104 ARG A C 1
ATOM 816 O O . ARG A 1 104 ? 3.257 4.587 18.858 1.00 92.00 104 ARG A O 1
ATOM 823 N N . TRP A 1 105 ? 1.687 5.454 20.223 1.00 92.19 105 TRP A N 1
ATOM 824 C CA . TRP A 1 105 ? 0.548 5.237 19.324 1.00 92.19 105 TRP A CA 1
ATOM 825 C C . TRP A 1 105 ? 0.764 5.956 17.987 1.00 92.19 105 TRP A C 1
ATOM 827 O O . TRP A 1 105 ? 0.675 5.334 16.932 1.00 92.19 105 TRP A O 1
ATOM 837 N N . TRP A 1 106 ? 1.134 7.233 18.045 1.00 90.12 106 TRP A N 1
ATOM 838 C CA . TRP A 1 106 ? 1.345 8.073 16.874 1.00 90.12 106 TRP A CA 1
ATOM 839 C C . TRP A 1 106 ? 2.508 7.570 16.004 1.00 90.12 106 TRP A C 1
ATOM 841 O O . TRP A 1 106 ? 2.372 7.494 14.785 1.00 90.12 106 TRP A O 1
ATOM 851 N N . LEU A 1 107 ? 3.623 7.146 16.611 1.00 90.81 107 LEU A N 1
ATOM 852 C CA . LEU A 1 107 ? 4.760 6.567 15.887 1.00 90.81 107 LEU A CA 1
ATOM 853 C C . LEU A 1 107 ? 4.363 5.294 15.126 1.00 90.81 107 LEU A C 1
ATOM 855 O O . LEU A 1 107 ? 4.741 5.122 13.967 1.00 90.81 107 LEU A O 1
ATOM 859 N N . VAL A 1 108 ? 3.583 4.416 15.762 1.00 92.75 108 VAL A N 1
ATOM 860 C CA . VAL A 1 108 ? 3.078 3.188 15.130 1.00 92.75 108 VAL A CA 1
ATOM 861 C C . VAL A 1 108 ? 2.110 3.514 13.993 1.00 92.75 108 VAL A C 1
ATOM 863 O O . VAL A 1 108 ? 2.225 2.924 12.921 1.00 92.75 108 VAL A O 1
ATOM 866 N N . ASP A 1 109 ? 1.209 4.480 14.182 1.00 92.06 109 ASP A N 1
ATOM 867 C CA . ASP A 1 109 ? 0.284 4.932 13.136 1.00 92.06 109 ASP A CA 1
ATOM 868 C C . ASP A 1 109 ? 1.041 5.453 11.900 1.00 92.06 109 ASP A C 1
ATOM 870 O O . ASP A 1 109 ? 0.783 5.017 10.776 1.00 92.06 109 ASP A O 1
ATOM 874 N N . GLN A 1 110 ? 2.074 6.281 12.098 1.00 91.31 110 GLN A N 1
ATOM 875 C CA . GLN A 1 110 ? 2.936 6.735 11.000 1.00 91.31 110 GLN A CA 1
ATOM 876 C C . GLN A 1 110 ? 3.707 5.587 10.336 1.00 91.31 110 GLN A C 1
ATOM 878 O O . GLN A 1 110 ? 3.827 5.558 9.109 1.00 91.31 110 GLN A O 1
ATOM 883 N N . ALA A 1 111 ? 4.201 4.616 11.110 1.00 91.56 111 ALA A N 1
ATOM 884 C CA . ALA A 1 111 ? 4.877 3.439 10.567 1.00 91.56 111 ALA A CA 1
ATOM 885 C C . ALA A 1 111 ? 3.952 2.618 9.657 1.00 91.56 111 ALA A C 1
ATOM 887 O O . ALA A 1 111 ? 4.355 2.231 8.557 1.00 91.56 111 ALA A O 1
ATOM 888 N N . ILE A 1 112 ? 2.707 2.394 10.081 1.00 92.31 112 ILE A N 1
ATOM 889 C CA . ILE A 1 112 ? 1.693 1.673 9.302 1.0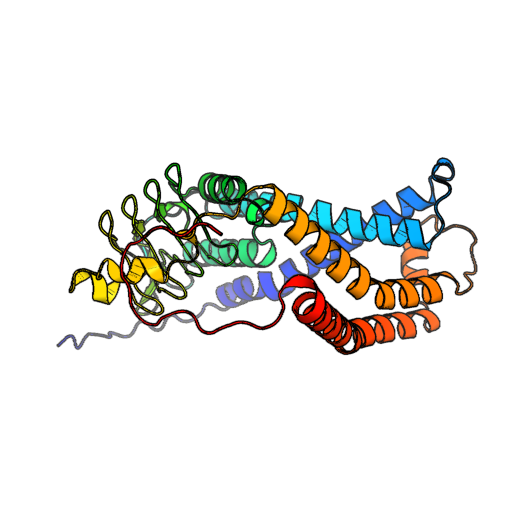0 92.31 112 ILE A CA 1
ATOM 890 C C . ILE A 1 112 ? 1.328 2.453 8.038 1.00 92.31 112 ILE A C 1
ATOM 892 O O . ILE A 1 112 ? 1.242 1.857 6.964 1.00 92.31 112 ILE A O 1
ATOM 896 N N . LEU A 1 113 ? 1.155 3.775 8.128 1.00 90.56 113 LEU A N 1
ATOM 897 C CA . LEU A 1 113 ? 0.873 4.625 6.966 1.00 90.56 113 LEU A CA 1
ATOM 898 C C . LEU A 1 113 ? 2.010 4.593 5.939 1.00 90.56 113 LEU A C 1
ATOM 900 O O . LEU A 1 113 ? 1.749 4.524 4.737 1.00 90.56 113 LEU A O 1
ATOM 904 N N . LEU A 1 114 ? 3.260 4.616 6.401 1.00 89.81 114 LEU A N 1
ATOM 905 C CA . LEU A 1 114 ? 4.439 4.641 5.539 1.00 89.81 114 LEU A CA 1
ATOM 906 C C . LEU A 1 114 ? 4.734 3.278 4.891 1.00 89.81 114 LEU A C 1
ATOM 908 O O . LEU A 1 114 ? 5.128 3.216 3.724 1.00 89.81 114 LEU A O 1
ATOM 912 N N . CYS A 1 115 ? 4.566 2.191 5.644 1.00 90.25 115 CYS A N 1
ATOM 913 C CA . CYS A 1 115 ? 4.812 0.832 5.166 1.00 90.25 115 CYS A CA 1
ATOM 914 C C . CYS A 1 115 ? 3.645 0.286 4.334 1.00 90.25 115 CYS A C 1
ATOM 916 O O . CYS A 1 115 ? 3.848 -0.449 3.367 1.00 90.25 115 CYS A O 1
ATOM 918 N N . GLY A 1 116 ? 2.419 0.662 4.695 1.00 90.19 116 GLY A N 1
ATOM 919 C CA . GLY A 1 116 ? 1.196 0.139 4.109 1.00 90.19 116 GLY A CA 1
ATOM 920 C C . GLY A 1 116 ? 0.980 -1.352 4.388 1.00 90.19 116 GLY A C 1
ATOM 921 O O . GLY A 1 116 ? 1.724 -2.014 5.105 1.00 90.19 116 GLY A O 1
ATOM 922 N N . ARG A 1 117 ? -0.075 -1.898 3.776 1.00 89.88 117 ARG A N 1
ATOM 923 C CA . ARG A 1 117 ? -0.448 -3.321 3.895 1.00 89.88 117 ARG A CA 1
ATOM 924 C C . ARG A 1 117 ? 0.287 -4.240 2.917 1.00 89.88 117 ARG A C 1
ATOM 926 O O . ARG A 1 117 ? 0.129 -5.453 3.003 1.00 89.88 117 ARG A O 1
ATOM 933 N N . GLY A 1 118 ? 1.045 -3.668 1.982 1.00 90.88 118 GLY A N 1
ATOM 934 C CA . GLY A 1 118 ? 1.793 -4.406 0.968 1.00 90.88 118 GLY A CA 1
ATOM 935 C C . GLY A 1 118 ? 0.979 -5.510 0.274 1.00 90.88 118 GLY A C 1
ATOM 936 O O . GLY A 1 118 ? -0.209 -5.327 -0.026 1.00 90.88 118 GLY A O 1
ATOM 937 N N . ALA A 1 119 ? 1.595 -6.683 0.121 1.00 90.88 119 ALA A N 1
ATOM 938 C CA . ALA A 1 119 ? 1.045 -7.862 -0.541 1.00 90.88 119 ALA A CA 1
ATOM 939 C C . ALA A 1 119 ? -0.297 -8.333 0.055 1.00 90.88 119 ALA A C 1
ATOM 941 O O . ALA A 1 119 ? -1.173 -8.813 -0.672 1.00 90.88 119 ALA A O 1
ATOM 942 N N . PHE A 1 120 ? -0.513 -8.136 1.361 1.00 91.88 120 PHE A N 1
ATOM 943 C CA . PHE A 1 120 ? -1.728 -8.576 2.053 1.00 91.88 120 PHE A CA 1
ATOM 944 C C . PHE A 1 120 ? -3.001 -7.918 1.513 1.00 91.88 120 PHE A C 1
ATOM 946 O O . PHE A 1 120 ? -4.075 -8.501 1.625 1.00 91.88 120 PHE A O 1
ATOM 953 N N . ARG A 1 121 ? -2.906 -6.737 0.884 1.00 90.56 121 ARG A N 1
ATOM 954 C CA . ARG A 1 121 ? -4.069 -6.024 0.326 1.00 90.56 121 ARG A CA 1
ATOM 955 C C . ARG A 1 121 ? -4.692 -6.706 -0.895 1.00 90.56 121 ARG A C 1
ATOM 957 O O . ARG A 1 121 ? -5.814 -6.369 -1.258 1.00 90.56 121 ARG A O 1
ATOM 964 N N . HIS A 1 122 ? -3.964 -7.609 -1.553 1.00 88.44 122 HIS A N 1
ATOM 965 C CA . HIS A 1 122 ? -4.386 -8.204 -2.822 1.00 88.44 122 HIS A CA 1
ATOM 966 C C . HIS A 1 122 ? -5.383 -9.356 -2.654 1.00 88.44 122 HIS A C 1
ATOM 968 O O . HIS A 1 122 ? -6.069 -9.700 -3.613 1.00 88.44 122 HIS A O 1
ATOM 974 N N . SER A 1 123 ? -5.511 -9.928 -1.453 1.00 89.88 123 SER A N 1
ATOM 975 C CA . SER A 1 123 ? -6.444 -11.024 -1.185 1.00 89.88 123 SER A CA 1
ATOM 976 C C . SER A 1 123 ? -7.247 -10.808 0.098 1.00 89.88 123 SER A C 1
ATOM 978 O O . SER A 1 123 ? -6.765 -10.238 1.075 1.00 89.88 123 SER A O 1
ATOM 980 N N . GLN A 1 124 ? -8.483 -11.316 0.117 1.00 91.06 124 GLN A N 1
ATOM 981 C CA . GLN A 1 124 ? -9.348 -11.274 1.304 1.00 91.06 124 GLN A CA 1
ATOM 982 C C . GLN A 1 124 ? -8.754 -12.078 2.468 1.00 91.06 124 GLN A C 1
ATOM 984 O O . GLN A 1 124 ? -8.835 -11.681 3.627 1.00 91.06 124 GLN A O 1
ATOM 989 N N . LEU A 1 125 ? -8.117 -13.212 2.160 1.00 92.75 125 LEU A N 1
ATOM 990 C CA . LEU A 1 125 ? -7.372 -13.999 3.141 1.00 92.75 125 LEU A CA 1
ATOM 991 C C . LEU A 1 125 ? -6.175 -13.217 3.687 1.00 92.75 125 LEU A C 1
ATOM 993 O O . LEU A 1 125 ? -6.030 -13.138 4.902 1.00 92.75 125 LEU A O 1
ATOM 997 N N . GLY A 1 126 ? -5.387 -12.582 2.816 1.00 93.19 126 GLY A N 1
ATOM 998 C CA . GLY A 1 126 ? -4.249 -11.751 3.206 1.00 93.19 126 GLY A CA 1
ATOM 999 C C . GLY A 1 126 ? -4.654 -10.610 4.134 1.00 93.19 126 GLY A C 1
ATOM 1000 O O . GLY A 1 126 ? -4.045 -10.449 5.187 1.00 93.19 126 GLY A O 1
ATOM 1001 N N . LEU A 1 127 ? -5.728 -9.881 3.816 1.00 93.62 127 LEU A N 1
ATOM 1002 C CA . LEU A 1 127 ? -6.251 -8.821 4.682 1.00 93.62 127 LEU A CA 1
ATOM 1003 C C . LEU A 1 127 ? -6.690 -9.360 6.047 1.00 93.62 127 LEU A C 1
ATOM 1005 O O . LEU A 1 127 ? -6.318 -8.786 7.068 1.00 93.62 127 LEU A O 1
ATOM 1009 N N . ARG A 1 128 ? -7.420 -10.481 6.092 1.00 94.88 128 ARG A N 1
ATOM 1010 C CA . ARG A 1 128 ? -7.824 -11.114 7.361 1.00 94.88 128 ARG A CA 1
ATOM 1011 C C . ARG A 1 128 ? -6.622 -11.536 8.201 1.00 94.88 128 ARG A C 1
ATOM 1013 O O . ARG A 1 128 ? -6.609 -11.283 9.401 1.00 94.88 128 ARG A O 1
ATOM 1020 N N . VAL A 1 129 ? -5.621 -12.158 7.580 1.00 95.19 129 VAL A N 1
ATOM 1021 C CA . VAL A 1 129 ? -4.382 -12.570 8.255 1.00 95.19 129 VAL A CA 1
ATOM 1022 C C . VAL A 1 129 ? -3.632 -11.351 8.776 1.00 95.19 129 VAL A C 1
ATOM 1024 O O . VAL A 1 129 ? -3.281 -11.326 9.948 1.00 95.19 129 VAL A O 1
ATOM 1027 N N . TYR A 1 130 ? -3.460 -10.312 7.958 1.00 95.25 130 TYR A N 1
ATOM 1028 C CA . TYR A 1 130 ? -2.797 -9.074 8.366 1.00 95.25 130 TYR A CA 1
ATOM 1029 C C . TYR A 1 130 ? -3.487 -8.422 9.569 1.00 95.25 130 TYR A C 1
ATOM 1031 O O . TYR A 1 130 ? -2.831 -8.098 10.553 1.00 95.25 130 TYR A O 1
ATOM 1039 N N . LEU A 1 131 ? -4.816 -8.284 9.535 1.00 95.12 131 LEU A N 1
ATOM 1040 C CA . LEU A 1 131 ? -5.579 -7.709 10.647 1.00 95.12 131 LEU A CA 1
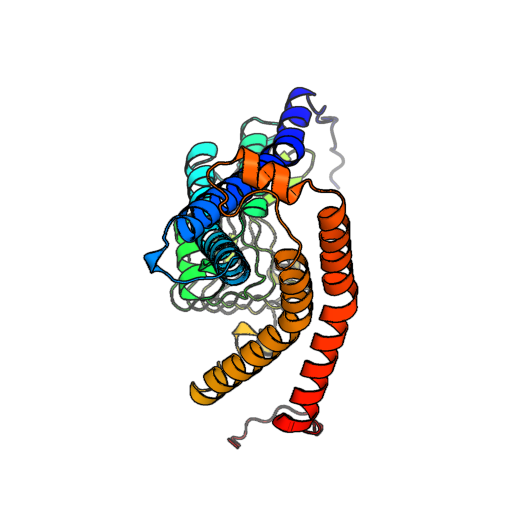ATOM 1041 C C . LEU A 1 131 ? -5.426 -8.532 11.935 1.00 95.12 131 LEU A C 1
ATOM 1043 O O . LEU A 1 131 ? -5.231 -7.952 13.002 1.00 95.12 131 LEU A O 1
ATOM 1047 N N . ARG A 1 132 ? -5.439 -9.868 11.836 1.00 95.56 132 ARG A N 1
ATOM 1048 C CA . ARG A 1 132 ? -5.200 -10.766 12.978 1.00 95.56 132 ARG A CA 1
ATOM 1049 C C . ARG A 1 132 ? -3.770 -10.668 13.513 1.00 95.56 132 ARG A C 1
ATOM 1051 O O . ARG A 1 132 ? -3.593 -10.600 14.723 1.00 95.56 132 ARG A O 1
ATOM 1058 N N . LEU A 1 133 ? -2.762 -10.598 12.639 1.00 95.25 133 LEU A N 1
ATOM 1059 C CA . LEU A 1 133 ? -1.356 -10.401 13.025 1.00 95.25 133 LEU A CA 1
ATOM 1060 C C . LEU A 1 133 ? -1.135 -9.059 13.727 1.00 95.25 133 LEU A C 1
ATOM 1062 O O . LEU A 1 133 ? -0.304 -8.960 14.626 1.00 95.25 133 LEU A O 1
ATOM 1066 N N . MET A 1 134 ? -1.896 -8.033 13.349 1.00 94.19 134 MET A N 1
ATOM 1067 C CA . MET A 1 134 ? -1.890 -6.741 14.031 1.00 94.19 134 MET A CA 1
ATOM 1068 C C . MET A 1 134 ? -2.663 -6.758 15.359 1.00 94.19 134 MET A C 1
ATOM 1070 O O . MET A 1 134 ? -2.510 -5.823 16.141 1.00 94.19 134 MET A O 1
ATOM 1074 N N . GLY A 1 135 ? -3.438 -7.810 15.645 1.00 93.56 135 GLY A N 1
ATOM 1075 C CA . GLY A 1 135 ? -4.132 -8.032 16.918 1.00 93.56 135 GLY A CA 1
ATOM 1076 C C . GLY A 1 135 ? -5.658 -7.917 16.875 1.00 93.56 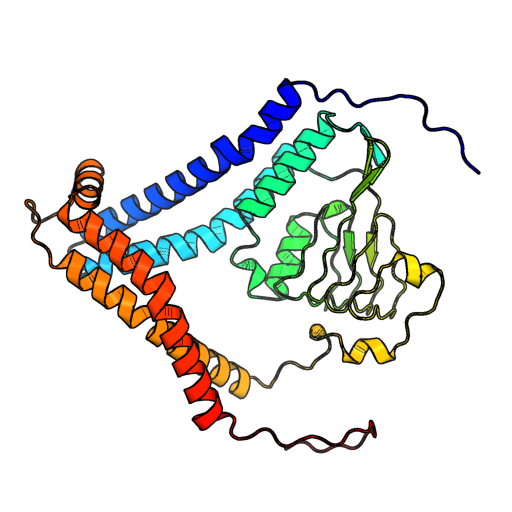135 GLY A C 1
ATOM 1077 O O . GLY A 1 135 ? -6.301 -8.125 17.901 1.00 93.56 135 GLY A O 1
ATOM 1078 N N . ALA A 1 136 ? -6.260 -7.624 15.717 1.00 95.44 136 ALA A N 1
ATOM 1079 C CA . ALA A 1 136 ? -7.717 -7.571 15.590 1.00 95.44 136 ALA A CA 1
ATOM 1080 C C . ALA A 1 136 ? -8.347 -8.966 15.618 1.00 95.44 136 ALA A C 1
ATOM 1082 O O . ALA A 1 136 ? -7.838 -9.920 15.022 1.00 95.44 136 ALA A O 1
ATOM 1083 N N . SER A 1 137 ? -9.521 -9.070 16.238 1.00 95.38 137 SER A N 1
ATOM 1084 C CA . SER A 1 137 ? -10.346 -10.272 16.134 1.00 95.38 137 SER A CA 1
ATOM 1085 C C . SER A 1 137 ? -11.152 -10.200 14.842 1.00 95.38 137 SER A C 1
ATOM 1087 O O . SER A 1 137 ? -11.951 -9.286 14.666 1.00 95.38 137 SER A O 1
ATOM 1089 N N . VAL A 1 138 ? -10.927 -11.131 13.913 1.00 96.50 138 VAL A N 1
ATOM 1090 C CA . VAL A 1 138 ? -11.614 -11.145 12.612 1.00 96.50 138 VAL A CA 1
ATOM 1091 C C . VAL A 1 138 ? -12.243 -12.507 12.367 1.00 96.50 138 VAL A C 1
ATOM 1093 O O . VAL A 1 138 ? -11.526 -13.504 12.243 1.00 96.50 138 VAL A O 1
ATOM 1096 N N . GLY A 1 139 ? -13.569 -12.542 12.259 1.00 93.56 139 GLY A N 1
ATOM 1097 C CA . GLY A 1 139 ? -14.357 -13.742 11.995 1.00 93.56 139 GLY A CA 1
ATOM 1098 C C . GLY A 1 139 ? -14.121 -14.351 10.609 1.00 93.56 139 GLY A C 1
ATOM 1099 O O . GLY A 1 139 ? -13.570 -13.725 9.696 1.00 93.56 139 GLY A O 1
ATOM 1100 N N . ALA A 1 140 ? -14.535 -15.609 10.445 1.00 93.19 140 ALA A N 1
ATOM 1101 C CA . ALA A 1 140 ? -14.525 -16.280 9.147 1.00 93.19 140 ALA A CA 1
ATOM 1102 C C . ALA A 1 140 ? -15.467 -15.568 8.159 1.00 93.19 140 ALA A C 1
ATOM 1104 O O . ALA A 1 140 ? -16.368 -14.834 8.550 1.00 93.19 140 ALA A O 1
ATOM 1105 N N . GLY A 1 141 ? -15.222 -15.700 6.855 1.00 90.88 141 GLY A N 1
ATOM 1106 C CA . GLY A 1 141 ? -16.095 -15.103 5.833 1.00 90.88 141 GLY A CA 1
ATOM 1107 C C . GLY A 1 141 ? -16.112 -13.567 5.753 1.00 90.88 141 GLY A C 1
ATOM 1108 O O . GLY A 1 141 ? -16.706 -13.045 4.818 1.00 90.88 141 GLY A O 1
ATOM 1109 N N . ALA A 1 142 ? -15.441 -12.836 6.656 1.00 94.31 142 ALA A N 1
ATOM 1110 C CA . ALA A 1 142 ? -15.375 -11.376 6.584 1.00 94.31 142 ALA A CA 1
ATOM 1111 C C . ALA A 1 142 ? -14.693 -10.913 5.284 1.00 94.31 142 ALA A C 1
ATOM 1113 O O . ALA A 1 142 ? -13.656 -11.472 4.899 1.00 94.31 142 ALA A O 1
ATOM 1114 N N . ARG A 1 143 ? -15.277 -9.913 4.615 1.00 94.12 143 ARG A N 1
ATOM 1115 C CA . ARG A 1 143 ? -14.785 -9.334 3.355 1.00 94.12 143 ARG A CA 1
ATOM 1116 C C . ARG A 1 143 ? -14.457 -7.861 3.557 1.00 94.12 143 ARG A C 1
ATOM 1118 O O . ARG A 1 143 ? -15.253 -7.115 4.118 1.00 94.12 143 ARG A O 1
ATOM 1125 N N . PHE A 1 144 ? -13.297 -7.454 3.065 1.00 94.06 144 PHE A N 1
ATOM 1126 C CA . PHE A 1 144 ? -12.760 -6.108 3.184 1.00 94.06 144 PHE A CA 1
ATOM 1127 C C . PHE A 1 144 ? -12.465 -5.536 1.805 1.00 94.06 144 PHE A C 1
ATOM 1129 O O . PHE A 1 144 ? -11.794 -6.162 0.982 1.00 94.06 144 PHE A O 1
ATOM 1136 N N . HIS A 1 145 ? -12.879 -4.301 1.562 1.00 92.38 145 HIS A N 1
ATOM 1137 C CA . HIS A 1 145 ? -12.445 -3.580 0.378 1.00 92.38 145 HIS A CA 1
ATOM 1138 C C . HIS A 1 145 ? -10.962 -3.204 0.499 1.00 92.38 145 HIS A C 1
ATOM 1140 O O . HIS A 1 145 ? -10.474 -2.862 1.578 1.00 92.38 145 HIS A O 1
ATOM 1146 N N . GLN A 1 146 ? -10.227 -3.190 -0.616 1.00 88.25 146 GLN A N 1
ATOM 1147 C CA . GLN A 1 146 ? -8.780 -2.912 -0.628 1.00 88.25 146 GLN A CA 1
ATOM 1148 C C . GLN A 1 146 ? -8.410 -1.526 -0.079 1.00 88.25 146 GLN A C 1
ATOM 1150 O O . GLN A 1 146 ? -7.262 -1.304 0.308 1.00 88.25 146 GLN A O 1
ATOM 1155 N N . ARG A 1 147 ? -9.363 -0.584 -0.049 1.00 88.75 147 ARG A N 1
ATOM 1156 C CA . ARG A 1 147 ? -9.181 0.782 0.478 1.00 88.75 147 ARG A CA 1
ATOM 1157 C C . ARG A 1 147 ? -9.611 0.964 1.932 1.00 88.75 147 ARG A C 1
ATOM 1159 O O . ARG A 1 147 ? -9.212 1.963 2.520 1.00 88.75 147 ARG A O 1
ATOM 1166 N N . SER A 1 148 ? -10.315 -0.013 2.514 1.00 91.81 148 SER A N 1
ATOM 1167 C CA . SER A 1 148 ? -10.680 -0.015 3.938 1.00 91.81 148 SER A CA 1
ATOM 1168 C C . SER A 1 148 ? -9.465 0.296 4.809 1.00 91.81 148 SER A C 1
ATOM 1170 O O . SER A 1 148 ? -8.356 -0.163 4.517 1.00 91.81 148 SER A O 1
ATOM 1172 N N . ARG A 1 149 ? -9.643 1.074 5.870 1.00 89.81 149 ARG A N 1
ATOM 1173 C CA . ARG A 1 149 ? -8.582 1.384 6.832 1.00 89.81 149 ARG A CA 1
ATOM 1174 C C . ARG A 1 149 ? -9.062 0.964 8.206 1.00 89.81 149 ARG A C 1
ATOM 1176 O O . ARG A 1 149 ? -10.054 1.490 8.684 1.00 89.81 149 ARG A O 1
ATOM 1183 N N . VAL A 1 150 ? -8.364 0.019 8.817 1.00 91.31 150 VAL A N 1
ATOM 1184 C CA . VAL A 1 150 ? -8.586 -0.362 10.213 1.00 91.31 150 VAL A CA 1
ATOM 1185 C C . VAL A 1 150 ? -7.360 0.097 10.982 1.00 91.31 150 VAL A C 1
ATOM 1187 O O . VAL A 1 150 ? -6.242 -0.164 10.538 1.00 91.31 150 VAL A O 1
ATOM 1190 N N . ALA A 1 151 ? -7.573 0.806 12.081 1.00 88.94 151 ALA A N 1
ATOM 1191 C CA . ALA A 1 151 ? -6.530 1.230 13.004 1.00 88.94 151 ALA A CA 1
ATOM 1192 C C . ALA A 1 151 ? -6.872 0.746 14.420 1.00 88.94 151 ALA A C 1
ATOM 1194 O O . ALA A 1 151 ? -7.973 0.250 14.657 1.00 88.94 151 ALA A O 1
ATOM 1195 N N . GLU A 1 152 ? -5.906 0.835 15.341 1.00 92.31 152 GLU A N 1
ATOM 1196 C CA . GLU A 1 152 ? -6.078 0.387 16.732 1.00 92.31 152 GLU A CA 1
ATOM 1197 C C . GLU A 1 152 ? -6.573 -1.073 16.835 1.00 92.31 152 GLU A C 1
ATOM 1199 O O . GLU A 1 152 ? -7.493 -1.402 17.580 1.00 92.31 152 GLU A O 1
ATOM 1204 N N . PHE A 1 153 ? -5.943 -1.952 16.049 1.00 92.25 153 PHE A N 1
ATOM 1205 C CA . PHE A 1 153 ? -6.397 -3.313 15.747 1.00 92.25 153 PHE A CA 1
ATOM 1206 C C . PHE A 1 153 ? -6.839 -4.132 16.968 1.00 92.25 153 PHE A C 1
ATOM 1208 O O . PHE A 1 153 ? -7.897 -4.744 16.908 1.00 92.25 153 PHE A O 1
ATOM 1215 N N . ASP A 1 154 ? -6.095 -4.107 18.084 1.00 93.75 154 ASP A N 1
ATOM 1216 C CA . ASP A 1 154 ? -6.425 -4.888 19.295 1.00 93.75 154 ASP A CA 1
ATOM 1217 C C . ASP A 1 154 ? -7.780 -4.510 19.934 1.00 93.75 154 ASP A C 1
ATOM 1219 O O . ASP A 1 154 ? -8.339 -5.275 20.724 1.00 93.75 154 ASP A O 1
ATOM 1223 N N . LEU A 1 155 ? -8.311 -3.325 19.617 1.00 94.56 155 LEU A N 1
ATOM 1224 C CA . LEU A 1 155 ? -9.598 -2.830 20.106 1.00 94.56 155 LEU A CA 1
ATOM 1225 C C . LEU A 1 155 ? -10.740 -3.064 19.111 1.00 94.56 155 LEU A C 1
ATOM 1227 O O . LEU A 1 155 ? -11.889 -2.771 19.433 1.00 94.56 155 LEU A O 1
ATOM 1231 N N . VAL A 1 156 ? -10.451 -3.605 17.926 1.00 96.00 156 VAL A N 1
ATOM 1232 C CA . VAL A 1 156 ? -11.440 -3.843 16.874 1.00 96.00 156 VAL A CA 1
ATOM 1233 C C . VAL A 1 156 ? -11.783 -5.329 16.809 1.00 96.00 156 VAL A C 1
ATOM 1235 O O . VAL A 1 156 ? -10.930 -6.189 16.580 1.00 96.00 156 VAL A O 1
ATOM 1238 N N . SER A 1 157 ? -13.066 -5.632 16.987 1.00 96.19 157 SER A N 1
ATOM 1239 C CA . SER A 1 157 ? -13.622 -6.977 16.833 1.00 96.19 157 SER A CA 1
ATOM 1240 C C . SER A 1 157 ? -14.590 -7.011 15.664 1.00 96.19 157 SER A C 1
ATOM 1242 O O . SER A 1 157 ? -15.568 -6.269 15.641 1.00 96.19 157 SER A O 1
ATOM 1244 N N . ILE A 1 158 ? -14.331 -7.887 14.703 1.00 96.25 158 ILE A N 1
ATOM 1245 C CA . ILE A 1 158 ? -15.085 -8.011 13.460 1.00 96.25 158 ILE A CA 1
ATOM 1246 C C . ILE A 1 158 ? -15.721 -9.393 13.413 1.00 96.25 158 ILE A C 1
ATOM 1248 O O . ILE A 1 158 ? -15.025 -10.407 13.367 1.00 96.25 158 ILE A O 1
ATOM 1252 N N . GLY A 1 159 ? -17.051 -9.426 13.428 1.00 95.12 159 GLY A N 1
ATOM 1253 C CA . GLY A 1 159 ? -17.837 -10.650 13.399 1.00 95.12 159 GLY A CA 1
ATOM 1254 C C . GLY A 1 159 ? -17.717 -11.435 12.092 1.00 95.12 159 GLY A C 1
ATOM 1255 O O . GLY A 1 159 ? -17.244 -10.948 11.062 1.00 95.12 159 GLY A O 1
ATOM 1256 N N . GLU A 1 160 ? -18.179 -12.681 12.136 1.00 95.50 160 GLU A N 1
ATOM 1257 C CA . GLU A 1 160 ? -18.228 -13.573 10.977 1.00 95.50 160 GLU A CA 1
ATOM 1258 C C . GLU A 1 160 ? -19.093 -12.994 9.847 1.00 95.50 160 GLU A C 1
ATOM 1260 O O . GLU A 1 160 ? -20.159 -12.429 10.094 1.00 95.50 160 GLU A O 1
ATOM 1265 N N . GLY A 1 161 ? -18.636 -13.119 8.599 1.00 93.12 161 GLY A N 1
ATOM 1266 C CA . GLY A 1 161 ? -19.373 -12.669 7.414 1.00 93.12 161 GLY A CA 1
ATOM 1267 C C . GLY A 1 161 ? -19.606 -11.156 7.339 1.00 93.12 161 GLY A C 1
ATOM 1268 O O . GLY A 1 161 ? -20.452 -10.716 6.564 1.00 93.12 161 GLY A O 1
ATOM 1269 N N . CYS A 1 162 ? -18.903 -10.362 8.155 1.00 94.19 162 CYS A N 1
ATOM 1270 C CA . CYS A 1 162 ? -18.974 -8.903 8.122 1.00 94.19 162 CYS A CA 1
ATOM 1271 C C . CYS A 1 162 ? -18.424 -8.370 6.788 1.00 94.19 162 CYS A C 1
ATOM 1273 O O . CYS A 1 162 ? -17.393 -8.837 6.292 1.00 94.19 162 CYS A O 1
ATOM 1275 N N . LEU A 1 163 ? -19.122 -7.401 6.203 1.00 93.94 163 LEU A N 1
ATOM 1276 C CA . LEU A 1 163 ? -18.773 -6.775 4.933 1.00 93.94 163 LEU A CA 1
ATOM 1277 C C . LEU A 1 163 ? -18.315 -5.343 5.198 1.00 93.94 163 LEU A C 1
ATOM 1279 O O . LEU A 1 163 ? -19.104 -4.509 5.631 1.00 93.94 163 LEU A O 1
ATOM 1283 N N . VAL A 1 164 ? -17.046 -5.048 4.933 1.00 94.25 164 VAL A N 1
ATOM 1284 C CA . VAL A 1 164 ? -16.456 -3.725 5.160 1.00 94.25 164 VAL A CA 1
ATOM 1285 C C . VAL A 1 164 ? -15.986 -3.156 3.829 1.00 94.25 164 VAL A C 1
ATOM 1287 O O . VAL A 1 164 ? -15.031 -3.663 3.238 1.00 94.25 164 VAL A O 1
ATOM 1290 N N . ASP A 1 165 ? -16.651 -2.110 3.345 1.00 93.19 165 ASP A N 1
ATOM 1291 C CA . ASP A 1 165 ? -16.295 -1.450 2.088 1.00 93.19 165 ASP A CA 1
ATOM 1292 C C . ASP A 1 165 ? -15.157 -0.412 2.277 1.00 93.19 165 ASP A C 1
ATOM 1294 O O . ASP A 1 165 ? -14.263 -0.599 3.108 1.00 93.19 165 ASP A O 1
ATOM 1298 N N . ASP A 1 166 ? -15.119 0.681 1.507 1.00 93.00 166 ASP A N 1
ATOM 1299 C CA . ASP A 1 166 ? -14.199 1.816 1.706 1.00 93.00 166 ASP A CA 1
ATOM 1300 C C . ASP A 1 166 ? -14.525 2.620 2.982 1.00 93.00 166 ASP A C 1
ATOM 1302 O O . ASP A 1 166 ? -15.034 3.741 2.928 1.00 93.00 166 ASP A O 1
ATOM 1306 N N . VAL A 1 167 ? -14.251 2.007 4.133 1.00 92.12 167 VAL A N 1
ATOM 1307 C CA . VAL A 1 167 ? -14.577 2.487 5.482 1.00 92.12 167 VAL A CA 1
ATOM 1308 C C . VAL A 1 167 ? -13.308 2.663 6.304 1.00 92.12 167 VAL A C 1
ATOM 1310 O O . VAL A 1 167 ? -12.377 1.857 6.213 1.00 92.12 167 VAL A O 1
ATOM 1313 N N . ALA A 1 168 ? -13.284 3.711 7.126 1.00 90.69 168 ALA A N 1
ATOM 1314 C CA . ALA A 1 168 ? -12.266 3.909 8.148 1.00 90.69 168 ALA A CA 1
ATOM 1315 C C . ALA A 1 168 ? -12.821 3.462 9.510 1.00 90.69 168 ALA A C 1
ATOM 1317 O O . ALA A 1 168 ? -13.673 4.130 10.090 1.00 90.69 168 ALA A O 1
ATOM 1318 N N . VAL A 1 169 ? -12.343 2.322 10.009 1.00 91.88 169 VAL A N 1
ATOM 1319 C CA . VAL A 1 169 ? -12.660 1.801 11.342 1.00 91.88 169 VAL A CA 1
ATOM 1320 C C . VAL A 1 169 ? -11.549 2.227 12.290 1.00 91.88 169 VAL A C 1
ATOM 1322 O O . VAL A 1 169 ? -10.419 1.744 12.182 1.00 91.88 169 VAL A O 1
ATOM 1325 N N . ARG A 1 170 ? -11.860 3.157 13.193 1.00 90.75 170 ARG A N 1
ATOM 1326 C CA . ARG A 1 170 ? -10.906 3.698 14.163 1.00 90.75 170 ARG A CA 1
ATOM 1327 C C . ARG A 1 170 ? -11.482 3.644 15.566 1.00 90.75 170 ARG A C 1
ATOM 1329 O O . ARG A 1 170 ? -12.573 4.146 15.808 1.00 90.75 170 ARG A O 1
ATOM 1336 N N . ALA A 1 171 ? -10.723 3.078 16.495 1.00 89.56 171 ALA A N 1
ATOM 1337 C CA . ALA A 1 171 ? -11.102 2.967 17.905 1.00 89.56 171 ALA A CA 1
ATOM 1338 C C . ALA A 1 171 ? -10.582 4.160 18.731 1.00 89.56 171 ALA A C 1
ATOM 1340 O O . ALA A 1 171 ? -10.321 4.024 19.922 1.00 89.56 171 ALA A O 1
ATOM 1341 N N . PHE A 1 172 ? -10.394 5.318 18.091 1.00 91.00 172 PHE A N 1
ATOM 1342 C CA . PHE A 1 172 ? -9.711 6.500 18.620 1.00 91.00 172 PHE A CA 1
ATOM 1343 C C . PHE A 1 172 ? -10.561 7.767 18.459 1.00 91.00 172 PHE A C 1
ATOM 1345 O O . PHE A 1 172 ? -11.003 8.066 17.346 1.00 91.00 172 PHE A O 1
ATOM 1352 N N . CYS A 1 173 ? -10.741 8.532 19.540 1.00 89.56 173 CYS A N 1
ATOM 1353 C CA . CYS A 1 173 ? -11.301 9.890 19.523 1.00 89.56 173 CYS A CA 1
ATOM 1354 C C . CYS A 1 173 ? -10.319 10.866 20.185 1.00 89.56 173 CYS A C 1
ATOM 1356 O O . CYS A 1 173 ? -9.560 10.500 21.088 1.00 89.56 173 CYS A O 1
ATOM 1358 N N . LEU A 1 174 ? -10.358 12.127 19.756 1.00 88.62 174 LEU A N 1
ATOM 1359 C CA . LEU A 1 174 ? -9.685 13.234 20.429 1.00 88.62 174 LEU A CA 1
ATOM 1360 C C . LEU A 1 174 ? -10.730 14.176 21.011 1.00 88.62 174 LEU A C 1
ATOM 1362 O O . LEU A 1 174 ? -11.421 14.871 20.273 1.00 88.62 174 LEU A O 1
ATOM 1366 N N . GLU A 1 175 ? -10.785 14.250 22.336 1.00 85.50 175 GLU A N 1
ATOM 1367 C CA . GLU A 1 175 ? -11.709 15.113 23.069 1.00 85.50 175 GLU A CA 1
ATOM 1368 C C . GLU A 1 175 ? -10.944 15.906 24.127 1.00 85.50 175 GLU A C 1
ATOM 1370 O O . GLU A 1 175 ? -10.260 15.336 24.977 1.00 85.50 175 GLU A O 1
ATOM 1375 N N . GLY A 1 176 ? -11.023 17.240 24.078 1.00 80.50 176 GLY A N 1
ATOM 1376 C CA . GLY A 1 176 ? -10.489 18.108 25.138 1.00 80.50 176 GLY A CA 1
ATOM 1377 C C . GLY A 1 176 ? -9.019 17.847 25.498 1.00 80.50 176 GLY A C 1
ATOM 1378 O O . GLY A 1 176 ? -8.681 17.746 26.677 1.00 80.50 176 GLY A O 1
ATOM 1379 N N . ALA A 1 177 ? -8.153 17.691 24.489 1.00 84.25 177 ALA A N 1
ATOM 1380 C CA . ALA A 1 177 ? -6.734 17.343 24.640 1.00 84.25 177 ALA A CA 1
ATOM 1381 C C . ALA A 1 177 ? -6.463 16.006 25.364 1.00 84.25 177 ALA A C 1
ATOM 1383 O O . ALA A 1 177 ? -5.410 15.797 25.982 1.00 84.25 177 ALA A O 1
ATOM 1384 N N . LYS A 1 178 ? -7.401 15.070 25.252 1.00 87.62 178 LYS A N 1
ATOM 1385 C CA . LYS A 1 178 ? -7.240 13.675 25.639 1.00 87.62 178 LYS A CA 1
ATOM 1386 C C . LYS A 1 178 ? -7.553 12.787 24.439 1.00 87.62 178 LYS A C 1
ATOM 1388 O O . LYS A 1 178 ? -8.456 13.062 23.659 1.00 87.62 178 LYS A O 1
ATOM 1393 N N . MET A 1 179 ? -6.766 11.734 24.297 1.00 90.31 179 MET A N 1
ATOM 1394 C CA . MET A 1 179 ? -7.010 10.621 23.396 1.00 90.31 179 MET A CA 1
ATOM 1395 C C . MET A 1 179 ? -7.821 9.576 24.155 1.00 90.31 179 MET A C 1
ATOM 1397 O O . MET A 1 179 ? -7.309 9.012 25.123 1.00 90.31 179 MET A O 1
ATOM 1401 N N . SER A 1 180 ? -9.051 9.313 23.729 1.00 90.62 180 SER A N 1
ATOM 1402 C CA . SER A 1 180 ? -9.853 8.195 24.226 1.00 90.62 180 SER A CA 1
ATOM 1403 C C . SER A 1 180 ? -9.793 7.034 23.238 1.00 90.62 180 SER A C 1
ATOM 1405 O O . SER A 1 180 ? -9.970 7.196 22.029 1.00 90.62 180 SER A O 1
ATOM 1407 N N . LEU A 1 181 ? -9.480 5.856 23.768 1.00 93.38 181 LEU A N 1
ATOM 1408 C CA . LEU A 1 181 ? -9.438 4.598 23.037 1.00 93.38 181 LEU A CA 1
ATOM 1409 C C . LEU A 1 181 ? -10.553 3.710 23.565 1.00 93.38 181 LEU A C 1
ATOM 1411 O O . LEU A 1 181 ? -10.532 3.373 24.747 1.00 93.38 181 LEU A O 1
ATOM 1415 N N . HIS A 1 182 ? -11.486 3.329 22.699 1.00 93.69 182 HIS A N 1
ATOM 1416 C CA . HIS A 1 182 ? -12.666 2.546 23.067 1.00 93.69 182 HIS A CA 1
ATOM 1417 C C . HIS A 1 182 ? -12.888 1.404 22.094 1.00 93.69 182 HIS A C 1
ATOM 1419 O O . HIS A 1 182 ? -12.772 1.596 20.882 1.00 93.69 182 HIS A O 1
ATOM 1425 N N . ARG A 1 183 ? -13.240 0.226 22.610 1.00 94.00 183 ARG A N 1
ATOM 1426 C CA . ARG A 1 183 ? -13.446 -0.961 21.771 1.00 94.00 183 ARG A CA 1
ATOM 1427 C C . ARG A 1 183 ? -14.551 -0.748 20.746 1.00 94.00 183 ARG A C 1
ATOM 1429 O O . ARG A 1 183 ? -15.596 -0.183 21.043 1.00 94.00 183 ARG A O 1
ATOM 1436 N N . VAL A 1 184 ? -14.313 -1.236 19.535 1.00 94.62 184 VAL A N 1
ATOM 1437 C CA . VAL A 1 184 ? -15.278 -1.210 18.438 1.00 94.62 184 VAL A CA 1
ATOM 1438 C C . VAL A 1 184 ? -15.660 -2.642 18.107 1.00 94.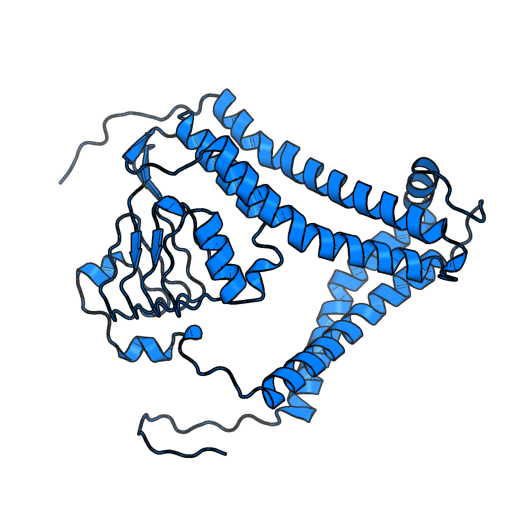62 184 VAL A C 1
ATOM 1440 O O . VAL A 1 184 ? -14.803 -3.476 17.799 1.00 94.62 184 VAL A O 1
ATOM 1443 N N . HIS A 1 185 ? -16.957 -2.922 18.150 1.00 94.44 185 HIS A N 1
ATOM 1444 C CA . HIS A 1 185 ? -17.505 -4.246 17.892 1.00 94.44 185 HIS A CA 1
ATOM 1445 C C . HIS A 1 185 ? -18.406 -4.198 16.663 1.00 94.44 185 HIS A C 1
ATOM 1447 O O . HIS A 1 185 ? -19.440 -3.539 16.662 1.00 94.44 185 HIS A O 1
ATOM 1453 N N . LEU A 1 186 ? -18.028 -4.920 15.612 1.00 94.56 186 LEU A N 1
ATOM 1454 C CA . LEU A 1 186 ? -18.849 -5.112 14.423 1.00 94.56 186 LEU A CA 1
ATOM 1455 C C . LEU A 1 186 ? -19.517 -6.484 14.500 1.00 94.56 186 LEU A C 1
ATOM 1457 O O . LEU A 1 186 ? -18.840 -7.514 14.469 1.00 94.56 186 LEU A O 1
ATOM 1461 N N . GLY A 1 187 ? -20.844 -6.508 14.611 1.00 92.19 187 GLY A N 1
ATOM 1462 C CA . GLY A 1 187 ? -21.629 -7.734 14.708 1.00 92.19 187 GLY A CA 1
ATOM 1463 C C . GLY A 1 187 ? -21.484 -8.651 13.489 1.00 92.19 187 GLY A C 1
ATOM 1464 O O . GLY A 1 187 ? -21.132 -8.223 12.388 1.00 92.19 187 GLY A O 1
ATOM 1465 N N . ALA A 1 188 ? -21.783 -9.938 13.674 1.00 93.75 188 ALA A N 1
ATOM 1466 C CA . ALA A 1 188 ? -21.798 -10.913 12.585 1.00 93.75 188 ALA A CA 1
ATOM 1467 C C . ALA A 1 188 ? -22.765 -10.489 11.465 1.00 93.75 188 ALA A C 1
ATOM 1469 O O . ALA A 1 188 ? -23.849 -9.969 11.735 1.00 93.75 188 ALA A O 1
ATOM 1470 N N . ARG A 1 189 ? -22.361 -10.712 10.210 1.00 91.88 189 ARG A N 1
ATOM 1471 C CA . ARG A 1 189 ? -23.100 -10.380 8.976 1.00 91.88 189 ARG A CA 1
ATOM 1472 C C . ARG A 1 189 ? -23.496 -8.906 8.815 1.00 91.88 189 ARG A C 1
ATOM 1474 O O . ARG A 1 189 ? -24.283 -8.600 7.915 1.00 91.88 189 ARG A O 1
ATOM 1481 N N . SER A 1 190 ? -22.948 -8.005 9.633 1.00 92.31 190 SER A N 1
ATOM 1482 C CA . SER A 1 190 ? -23.109 -6.561 9.444 1.00 92.31 190 SER A CA 1
ATOM 1483 C C . SER A 1 190 ? -22.468 -6.112 8.125 1.00 92.31 190 SER A C 1
ATOM 1485 O O . SER A 1 190 ? -21.497 -6.717 7.662 1.00 92.31 190 SER A O 1
ATOM 1487 N N . CYS A 1 191 ? -23.018 -5.076 7.496 1.00 91.88 191 CYS A N 1
ATOM 1488 C CA . CYS A 1 191 ? -22.398 -4.419 6.345 1.00 91.88 191 CYS A CA 1
ATOM 1489 C C . CYS A 1 191 ? -22.137 -2.946 6.666 1.00 91.88 191 CYS A C 1
ATOM 1491 O O . CYS A 1 191 ? -23.022 -2.227 7.127 1.00 91.88 191 CYS A O 1
ATOM 1493 N N . LEU A 1 192 ? -20.922 -2.497 6.365 1.00 93.25 192 LEU A N 1
ATOM 1494 C CA . LEU A 1 192 ? -20.523 -1.099 6.359 1.00 93.25 192 LEU A CA 1
ATOM 1495 C C . LEU A 1 192 ? -20.309 -0.672 4.905 1.00 93.25 192 LEU A C 1
ATOM 1497 O O . LEU A 1 192 ? -19.350 -1.113 4.262 1.00 93.25 192 LEU A O 1
ATOM 1501 N N . CYS A 1 193 ? -21.209 0.164 4.382 1.00 91.94 193 CYS A N 1
ATOM 1502 C CA . CYS A 1 193 ? -21.106 0.675 3.018 1.00 91.94 193 CYS A CA 1
ATOM 1503 C C . CYS A 1 193 ? -19.990 1.720 2.867 1.00 91.94 193 CYS A C 1
ATOM 1505 O O . CYS A 1 193 ? -19.308 2.114 3.811 1.00 91.94 193 CYS A O 1
ATOM 1507 N N . THR A 1 194 ? -19.797 2.178 1.633 1.00 92.12 194 THR A N 1
ATOM 1508 C CA . THR A 1 194 ? -18.747 3.131 1.266 1.00 92.12 194 THR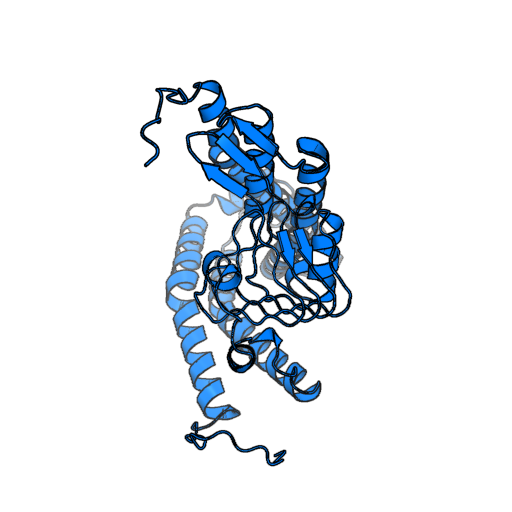 A CA 1
ATOM 1509 C C . THR A 1 194 ? -18.811 4.426 2.093 1.00 92.12 194 THR A C 1
ATOM 1511 O O . THR A 1 194 ? -19.867 5.043 2.229 1.00 92.12 194 THR A O 1
ATOM 1514 N N . LYS A 1 195 ? -17.652 4.864 2.605 1.00 91.00 195 LYS A N 1
ATOM 1515 C CA . LYS A 1 195 ? -17.458 6.102 3.383 1.00 91.00 195 LYS A CA 1
ATOM 1516 C C . LYS A 1 195 ? -18.248 6.198 4.692 1.00 91.00 195 LYS A C 1
ATOM 1518 O O . LYS A 1 195 ? -18.453 7.301 5.188 1.00 91.00 195 LYS A O 1
ATOM 1523 N N . VAL A 1 196 ? -18.639 5.072 5.282 1.00 90.81 196 VAL A N 1
ATOM 1524 C CA . VAL A 1 196 ? -19.151 5.070 6.658 1.00 90.81 196 VAL A CA 1
ATOM 1525 C C . VAL A 1 196 ? -18.048 5.499 7.631 1.00 90.81 196 VAL A C 1
ATOM 1527 O O . VAL A 1 196 ? -16.886 5.111 7.478 1.00 90.81 196 VAL A O 1
ATOM 1530 N N . SER A 1 197 ? -18.412 6.290 8.639 1.00 89.12 197 SER A N 1
ATOM 1531 C CA . SER A 1 197 ? -17.529 6.639 9.755 1.00 89.12 197 SER A CA 1
ATOM 1532 C C . SER A 1 197 ? -17.908 5.831 10.990 1.00 89.12 197 SER A C 1
ATOM 1534 O O . SER A 1 197 ? -19.042 5.909 11.465 1.00 89.12 197 SER A O 1
ATOM 1536 N N . VAL A 1 198 ? -16.955 5.063 11.518 1.00 90.62 198 VAL A N 1
ATOM 1537 C CA . VAL A 1 198 ? -17.145 4.285 12.747 1.00 90.62 198 VAL A CA 1
ATOM 1538 C C . VAL A 1 198 ? -16.541 5.050 13.914 1.00 90.62 198 VAL A C 1
ATOM 1540 O O . VAL A 1 198 ? -15.341 5.319 13.933 1.00 90.62 198 VAL A O 1
ATOM 1543 N N . ALA A 1 199 ? -17.394 5.412 14.863 1.00 87.44 199 ALA A N 1
ATOM 1544 C CA . ALA A 1 199 ? -17.009 6.093 16.083 1.00 87.44 199 ALA A CA 1
ATOM 1545 C C . ALA A 1 199 ? -16.361 5.118 17.085 1.00 87.44 199 ALA A C 1
ATOM 1547 O O . ALA A 1 199 ? -16.703 3.931 17.114 1.00 87.44 199 ALA A O 1
ATOM 1548 N N . PRO A 1 200 ? -15.462 5.600 17.949 1.00 88.69 200 PRO A N 1
ATOM 1549 C CA . PRO A 1 200 ? -14.903 4.803 19.037 1.00 88.69 200 PRO A CA 1
ATOM 1550 C C . PRO A 1 200 ? -15.993 4.387 20.021 1.00 88.69 200 PRO A C 1
ATOM 1552 O O . PRO A 1 200 ? -16.891 5.170 20.318 1.00 88.69 200 PRO A O 1
ATOM 1555 N N . GLY A 1 201 ? -15.927 3.153 20.519 1.00 88.75 201 GLY A N 1
ATOM 1556 C CA . GLY A 1 201 ? -16.973 2.611 21.392 1.00 88.75 201 GLY A CA 1
ATOM 1557 C C . GLY A 1 201 ? -18.210 2.107 20.645 1.00 88.75 201 GLY A C 1
ATOM 1558 O O . GLY A 1 201 ? -19.126 1.589 21.277 1.00 88.75 201 GLY A O 1
ATOM 1559 N N . ALA A 1 202 ? -18.265 2.237 19.314 1.00 89.31 202 ALA A N 1
ATOM 1560 C CA . ALA A 1 202 ? -19.416 1.782 18.547 1.00 89.31 202 ALA A CA 1
ATOM 1561 C C . ALA A 1 202 ? -19.565 0.252 18.591 1.00 89.31 202 ALA A C 1
ATOM 1563 O O . ALA A 1 202 ? -18.635 -0.499 18.272 1.00 89.31 202 ALA A O 1
ATOM 1564 N N . SER A 1 203 ? -20.776 -0.200 18.911 1.00 90.62 203 SER A N 1
ATOM 1565 C CA . SER A 1 203 ? -21.219 -1.587 18.798 1.00 90.62 203 SER A CA 1
ATOM 1566 C C . SER A 1 203 ? -22.281 -1.692 17.701 1.00 90.62 203 SER A C 1
ATOM 1568 O O . SER A 1 203 ? -23.438 -1.324 17.875 1.00 90.62 203 SER A O 1
ATOM 1570 N N . VAL A 1 204 ? -21.885 -2.182 16.528 1.00 90.75 204 VAL A N 1
ATOM 1571 C CA . VAL A 1 204 ? -22.813 -2.413 15.416 1.00 90.75 204 VAL A CA 1
ATOM 1572 C C . VAL A 1 204 ? -23.519 -3.754 15.643 1.00 90.75 204 VAL A C 1
ATOM 1574 O O . VAL A 1 204 ? -22.831 -4.778 15.741 1.00 90.75 204 VAL A O 1
ATOM 1577 N N . PRO A 1 205 ? -24.864 -3.789 15.709 1.00 89.56 205 PRO A N 1
ATOM 1578 C CA . PRO A 1 205 ? -25.612 -5.025 15.910 1.00 89.56 205 PRO A CA 1
ATOM 1579 C C . PRO A 1 205 ? -25.369 -6.067 14.811 1.00 89.56 205 PRO A C 1
ATOM 1581 O O . PRO A 1 205 ? -24.903 -5.769 13.706 1.00 89.56 205 PRO A O 1
ATOM 1584 N N . ARG A 1 206 ? -25.707 -7.327 15.104 1.00 90.62 206 ARG A N 1
ATOM 1585 C CA . ARG A 1 206 ? -25.667 -8.405 14.104 1.00 90.62 206 ARG A CA 1
ATOM 1586 C C . ARG A 1 206 ? -26.647 -8.089 12.971 1.00 90.62 206 ARG A C 1
ATOM 1588 O O . ARG A 1 206 ? -27.760 -7.655 13.229 1.00 90.62 206 ARG A O 1
ATOM 1595 N N . GLY A 1 207 ? -26.226 -8.298 11.725 1.00 87.50 207 GLY A N 1
ATOM 1596 C CA . GLY A 1 207 ? -27.052 -8.056 10.533 1.00 87.50 207 GLY A CA 1
ATOM 1597 C C . GLY A 1 207 ? -27.272 -6.585 10.147 1.00 87.50 207 GLY A C 1
ATOM 1598 O O . GLY A 1 207 ? -27.736 -6.333 9.037 1.00 87.50 207 GLY A O 1
ATOM 1599 N N . ALA A 1 208 ? -26.885 -5.615 10.984 1.00 88.94 208 ALA A N 1
ATOM 1600 C CA . ALA A 1 208 ? -27.090 -4.196 10.691 1.00 88.94 208 ALA A CA 1
ATOM 1601 C C . ALA A 1 208 ? -26.332 -3.746 9.426 1.00 88.94 208 ALA A C 1
ATOM 1603 O O . ALA A 1 208 ? -25.180 -4.134 9.201 1.00 88.94 208 ALA A O 1
ATOM 1604 N N . CYS A 1 209 ? -26.980 -2.918 8.600 1.00 89.06 209 CYS A N 1
ATOM 1605 C CA . CYS A 1 209 ? -26.448 -2.459 7.315 1.00 89.06 209 CYS A CA 1
ATOM 1606 C C . CYS A 1 209 ? -26.366 -0.931 7.261 1.00 89.06 209 CYS A C 1
ATOM 1608 O O . CYS A 1 209 ? -27.363 -0.244 7.041 1.00 89.06 209 CYS A O 1
ATOM 1610 N N . LEU A 1 210 ? -25.158 -0.395 7.428 1.00 89.94 210 LEU A N 1
ATOM 1611 C CA . LEU A 1 210 ? -24.920 1.046 7.438 1.00 89.94 210 LEU A CA 1
ATOM 1612 C C . LEU A 1 210 ? -24.841 1.567 6.013 1.00 89.94 210 LEU A C 1
ATOM 1614 O O . LEU A 1 210 ? -24.023 1.082 5.230 1.00 89.94 210 LEU A O 1
ATOM 1618 N N . GLY A 1 211 ? -25.709 2.525 5.689 1.00 88.75 211 GLY A N 1
ATOM 1619 C CA . GLY A 1 211 ? -25.784 3.142 4.370 1.00 88.75 211 GLY A CA 1
ATOM 1620 C C . GLY A 1 211 ? -24.528 3.946 4.016 1.00 88.75 211 GLY A C 1
ATOM 1621 O O . GLY A 1 211 ? -23.720 4.267 4.887 1.00 88.75 211 GLY A O 1
ATOM 1622 N N . PRO A 1 212 ? -24.316 4.272 2.732 1.00 89.69 212 PRO A N 1
ATOM 1623 C CA . PRO A 1 212 ? -23.178 5.088 2.323 1.00 89.69 212 PRO A CA 1
ATOM 1624 C C . PRO A 1 212 ? -23.161 6.439 3.048 1.00 89.69 212 PRO A C 1
ATOM 1626 O O . PRO A 1 212 ? -24.215 7.032 3.259 1.00 89.69 212 PRO A O 1
ATOM 1629 N N . LEU A 1 213 ? -21.968 6.937 3.395 1.00 88.94 213 LEU A N 1
ATOM 1630 C CA . LEU A 1 213 ? -21.767 8.231 4.077 1.00 88.94 213 LEU A CA 1
ATOM 1631 C C . LEU A 1 213 ? -22.445 8.361 5.457 1.00 88.94 213 LEU A C 1
ATOM 1633 O O . LEU A 1 213 ? -22.515 9.463 6.000 1.00 88.94 213 LEU A O 1
ATOM 1637 N N . SER A 1 214 ? -22.925 7.263 6.050 1.00 88.06 214 SER A N 1
ATOM 1638 C CA . SER A 1 214 ? -23.536 7.296 7.377 1.00 88.06 214 SER A CA 1
ATOM 1639 C C . SER A 1 214 ? -22.493 7.239 8.502 1.00 88.06 214 SER A C 1
ATOM 1641 O O . SER A 1 214 ? -21.317 6.924 8.303 1.00 88.06 214 SER A O 1
ATOM 1643 N N . SER A 1 215 ? -22.937 7.531 9.722 1.00 85.94 215 SER A N 1
ATOM 1644 C CA . SER A 1 215 ? -22.123 7.452 10.936 1.00 85.94 215 SER A CA 1
ATOM 1645 C C . SER A 1 215 ? -22.743 6.471 11.920 1.00 85.94 215 SER A C 1
ATOM 1647 O O . SER A 1 215 ? -23.967 6.399 12.028 1.00 85.94 215 SER A O 1
ATOM 1649 N N . THR A 1 216 ? -21.921 5.746 12.679 1.00 83.94 216 THR A N 1
ATOM 1650 C CA . THR A 1 216 ? -22.416 4.849 13.738 1.00 83.94 216 THR A CA 1
ATOM 1651 C C . THR A 1 216 ? -23.188 5.576 14.837 1.00 83.94 216 THR A C 1
ATOM 1653 O O . THR A 1 216 ? -24.004 4.941 15.494 1.00 83.94 216 THR A O 1
ATOM 1656 N N . TYR A 1 217 ? -22.996 6.890 15.013 1.00 76.12 217 TYR A N 1
ATOM 1657 C CA . TYR A 1 217 ? -23.793 7.674 15.966 1.00 76.12 217 TYR A CA 1
ATOM 1658 C C . TYR A 1 217 ? -25.295 7.652 15.650 1.00 76.12 217 TYR A C 1
ATOM 1660 O O . TYR A 1 217 ? -26.092 7.638 16.577 1.00 76.12 217 TYR A O 1
ATOM 1668 N N . GLY A 1 218 ? -25.688 7.615 14.369 1.00 63.03 218 GLY A N 1
ATOM 1669 C CA . GLY A 1 218 ? -27.106 7.594 13.974 1.00 63.03 218 GLY A CA 1
ATOM 1670 C C . GLY A 1 218 ? -27.767 6.216 14.082 1.00 63.03 218 GLY A C 1
ATOM 1671 O O . GLY A 1 218 ? -28.983 6.108 14.105 1.00 63.03 218 GLY A O 1
ATOM 1672 N N . VAL A 1 219 ? -26.965 5.156 14.170 1.00 59.62 219 VAL A N 1
ATOM 1673 C CA . VAL A 1 219 ? -27.420 3.752 14.164 1.00 59.62 219 VAL A CA 1
ATOM 1674 C C . VAL A 1 219 ? -27.829 3.291 15.557 1.00 59.62 219 VAL A C 1
ATOM 1676 O O . VAL A 1 219 ? -28.617 2.365 15.701 1.00 59.62 219 VAL A O 1
ATOM 1679 N N . LEU A 1 220 ? -27.302 3.941 16.597 1.00 56.31 220 LEU A N 1
ATOM 1680 C CA . LEU A 1 220 ? -27.756 3.710 17.967 1.00 56.31 220 LEU A CA 1
ATOM 1681 C C . LEU A 1 220 ? -29.210 4.175 18.173 1.00 56.31 220 LEU A C 1
ATOM 1683 O O . LEU A 1 220 ? -29.825 3.788 19.161 1.00 56.31 220 LEU A O 1
ATOM 1687 N N . THR A 1 221 ? -29.743 4.989 17.256 1.00 52.22 221 THR A N 1
ATOM 1688 C CA . THR A 1 221 ? -31.055 5.640 17.358 1.00 52.22 221 THR A CA 1
ATOM 1689 C C . THR A 1 221 ? -32.089 5.118 16.358 1.00 52.22 221 THR A C 1
ATOM 1691 O O . THR A 1 221 ? -33.271 5.131 16.681 1.00 52.22 221 THR A O 1
ATOM 1694 N N . GLU A 1 222 ? -31.677 4.636 15.181 1.00 57.06 222 GLU A N 1
ATOM 1695 C CA . GLU A 1 222 ? -32.578 4.082 14.159 1.00 57.06 222 GLU A CA 1
ATOM 1696 C C . GLU A 1 222 ? -32.039 2.760 13.593 1.00 57.06 222 GLU A C 1
ATOM 1698 O O . GLU A 1 222 ? -30.851 2.631 13.277 1.00 57.06 222 GLU A O 1
ATOM 1703 N N . GLU A 1 223 ? -32.920 1.767 13.430 1.00 61.16 223 GLU A N 1
ATOM 1704 C CA . GLU A 1 223 ? -32.586 0.510 12.760 1.00 61.16 223 GLU A CA 1
ATOM 1705 C C . GLU A 1 223 ? -32.194 0.791 11.306 1.00 61.16 223 GLU A C 1
ATOM 1707 O O . GLU A 1 223 ? -33.006 1.202 10.477 1.00 61.16 223 GLU A O 1
ATOM 1712 N N . ALA A 1 224 ? -30.915 0.588 10.985 1.00 68.00 224 ALA A N 1
ATOM 1713 C CA . ALA A 1 224 ? -30.416 0.858 9.647 1.00 68.00 224 ALA A CA 1
ATOM 1714 C C . ALA A 1 224 ? -31.098 -0.087 8.630 1.00 68.00 224 ALA A C 1
ATOM 1716 O O . ALA A 1 224 ? -30.959 -1.309 8.759 1.00 68.00 224 ALA A O 1
ATOM 1717 N N . PRO A 1 225 ? -31.807 0.439 7.612 1.00 73.06 225 PRO A N 1
ATOM 1718 C CA . PRO A 1 225 ? -32.654 -0.375 6.751 1.00 73.06 225 PRO A CA 1
ATOM 1719 C C . PRO A 1 225 ? -31.835 -1.391 5.950 1.00 73.06 225 PRO A C 1
ATOM 1721 O O . PRO A 1 225 ? -30.794 -1.070 5.370 1.00 73.06 225 PRO A O 1
ATOM 1724 N N . GLU A 1 226 ? -32.339 -2.624 5.857 1.00 76.69 226 GLU A N 1
ATOM 1725 C CA . GLU A 1 226 ? -31.669 -3.727 5.153 1.00 76.69 226 GLU A CA 1
ATOM 1726 C C . GLU A 1 226 ? -31.455 -3.431 3.654 1.00 76.69 226 GLU A C 1
ATOM 1728 O O . GLU A 1 226 ? -30.509 -3.924 3.032 1.00 76.69 226 GLU A O 1
ATOM 1733 N N . SER A 1 227 ? -32.266 -2.532 3.081 1.00 79.06 227 SER A N 1
ATOM 1734 C CA . SER A 1 227 ? -32.123 -2.030 1.708 1.00 79.06 227 SER A CA 1
ATOM 1735 C C . SER A 1 227 ? -30.731 -1.453 1.418 1.00 79.06 227 SER A C 1
ATOM 1737 O O . SER A 1 227 ? -30.253 -1.553 0.282 1.00 79.06 227 SER A O 1
ATOM 1739 N N . ASN A 1 228 ? -30.033 -0.941 2.439 1.00 83.19 228 ASN A N 1
ATOM 1740 C CA . ASN A 1 228 ? -28.681 -0.400 2.316 1.00 83.19 228 ASN A CA 1
ATOM 1741 C C . ASN A 1 228 ? -27.655 -1.438 1.854 1.00 83.19 228 ASN A C 1
ATOM 1743 O O . ASN A 1 228 ? -26.654 -1.082 1.231 1.00 83.19 228 ASN A O 1
ATOM 1747 N N . ARG A 1 229 ? -27.908 -2.732 2.088 1.00 82.69 229 ARG A N 1
ATOM 1748 C CA . ARG A 1 229 ? -27.005 -3.821 1.692 1.00 82.69 229 ARG A CA 1
ATOM 1749 C C . ARG A 1 229 ? -26.751 -3.856 0.182 1.00 82.69 229 ARG A C 1
ATOM 1751 O O . ARG A 1 229 ? -25.689 -4.306 -0.240 1.00 82.69 229 ARG A O 1
ATOM 1758 N N . ARG A 1 230 ? -27.673 -3.318 -0.627 1.00 84.38 230 ARG A N 1
ATOM 1759 C CA . ARG A 1 230 ? -27.531 -3.185 -2.089 1.00 84.38 230 ARG A CA 1
ATOM 1760 C C . ARG A 1 230 ? -26.399 -2.245 -2.508 1.00 84.38 230 ARG A C 1
ATOM 1762 O O . ARG A 1 230 ? -25.875 -2.393 -3.606 1.00 84.38 230 ARG A O 1
ATOM 1769 N N . TYR A 1 231 ? -26.009 -1.301 -1.651 1.00 85.12 231 TYR A N 1
ATOM 1770 C CA . TYR A 1 231 ? -24.896 -0.380 -1.911 1.00 85.12 231 TYR A CA 1
ATOM 1771 C C . TYR A 1 231 ? -23.535 -0.948 -1.483 1.00 85.12 231 TYR A C 1
ATOM 1773 O O . TYR A 1 231 ? -22.495 -0.368 -1.790 1.00 85.12 231 TYR A O 1
ATOM 1781 N N . CYS A 1 232 ? -23.530 -2.075 -0.771 1.00 85.25 232 CYS A N 1
ATOM 1782 C CA . CYS A 1 232 ? -22.335 -2.724 -0.254 1.00 85.25 232 CYS A CA 1
ATOM 1783 C C . CYS A 1 232 ? -21.626 -3.454 -1.400 1.00 85.25 232 CYS A C 1
ATOM 1785 O O . CYS A 1 232 ? -22.060 -4.531 -1.809 1.00 85.25 232 CYS A O 1
ATOM 1787 N N . THR A 1 233 ? -20.512 -2.925 -1.915 1.00 85.00 233 THR A N 1
ATOM 1788 C CA . THR A 1 233 ? -19.828 -3.573 -3.055 1.00 85.00 233 THR A CA 1
ATOM 1789 C C . THR A 1 233 ? -19.313 -4.970 -2.708 1.00 85.00 233 THR A C 1
ATOM 1791 O O . THR A 1 233 ? -19.288 -5.866 -3.547 1.00 85.00 233 THR A O 1
ATOM 1794 N N . GLN A 1 234 ? -18.973 -5.183 -1.435 1.00 85.69 234 GLN A N 1
ATOM 1795 C CA . GLN A 1 234 ? -18.556 -6.477 -0.897 1.00 85.69 234 GLN A CA 1
ATOM 1796 C C . GLN A 1 234 ? -19.713 -7.480 -0.751 1.00 85.69 234 GLN A C 1
ATOM 1798 O O . GLN A 1 234 ? -19.459 -8.643 -0.442 1.00 85.69 234 GLN A O 1
ATOM 1803 N N . ALA A 1 235 ? -20.970 -7.073 -0.945 1.00 84.94 235 ALA A N 1
ATOM 1804 C CA . ALA A 1 235 ? -22.105 -7.996 -0.975 1.00 84.94 235 ALA A CA 1
ATOM 1805 C C . ALA A 1 235 ? -22.301 -8.633 -2.356 1.00 84.94 235 ALA A C 1
ATOM 1807 O O . ALA A 1 235 ? -22.946 -9.676 -2.446 1.00 84.94 235 ALA A O 1
ATOM 1808 N N . PHE A 1 236 ? -21.746 -8.044 -3.422 1.00 84.94 236 PHE A N 1
ATOM 1809 C CA . PHE A 1 236 ? -21.912 -8.595 -4.760 1.00 84.94 236 PHE A CA 1
ATOM 1810 C C . PHE A 1 236 ? -21.178 -9.936 -4.907 1.00 84.94 236 PHE A C 1
ATOM 1812 O O . PHE A 1 236 ? -20.049 -10.084 -4.407 1.00 84.94 236 PHE A O 1
ATOM 1819 N N . PRO A 1 237 ? -21.808 -10.918 -5.582 1.00 81.81 237 PRO A N 1
ATOM 1820 C CA . PRO A 1 237 ? -21.149 -12.165 -5.914 1.00 81.81 237 PRO A CA 1
ATOM 1821 C C . PRO A 1 237 ? -19.986 -11.858 -6.848 1.00 81.81 237 PRO A C 1
ATOM 1823 O O . PRO A 1 237 ? -20.112 -11.110 -7.820 1.00 81.81 237 PRO A O 1
ATOM 1826 N N . ASP A 1 238 ? -18.831 -12.430 -6.538 1.00 81.50 238 ASP A N 1
ATOM 1827 C CA . ASP A 1 238 ? -17.687 -12.290 -7.417 1.00 81.50 238 ASP A CA 1
ATOM 1828 C C . ASP A 1 238 ? -17.972 -13.048 -8.736 1.00 81.50 238 ASP A C 1
ATOM 1830 O O . ASP A 1 238 ? -18.484 -14.171 -8.685 1.00 81.50 238 ASP A O 1
ATOM 1834 N N . PRO A 1 239 ? -17.604 -12.507 -9.913 1.00 84.75 239 PRO A N 1
ATOM 1835 C CA . PRO A 1 239 ? -17.910 -13.129 -11.209 1.00 84.75 239 PRO A CA 1
ATOM 1836 C C . PRO A 1 239 ? -17.300 -14.536 -11.316 1.00 84.75 239 PRO A C 1
ATOM 1838 O O . PRO A 1 239 ? -16.354 -14.833 -10.590 1.00 84.75 239 PRO A O 1
ATOM 1841 N N . PRO A 1 240 ? -17.767 -15.440 -12.187 1.00 90.94 240 PRO A N 1
ATOM 1842 C CA . PRO A 1 240 ? -17.162 -16.766 -12.284 1.00 90.94 240 PRO A CA 1
ATOM 1843 C C . PRO A 1 240 ? -15.703 -16.673 -12.773 1.00 90.94 240 PRO A C 1
ATOM 1845 O O . PRO A 1 240 ? -15.283 -15.684 -13.384 1.00 90.94 240 PRO A O 1
ATOM 1848 N N . LEU A 1 241 ? -14.911 -17.708 -12.477 1.00 90.12 241 LEU A N 1
ATOM 1849 C CA . LEU A 1 241 ? -13.464 -17.749 -12.725 1.00 90.12 241 LEU A CA 1
ATOM 1850 C C . LEU A 1 241 ? -13.025 -17.316 -14.145 1.00 90.12 241 LEU A C 1
ATOM 1852 O O . LEU A 1 241 ? -12.108 -16.496 -14.217 1.00 90.12 241 LEU A O 1
ATOM 1856 N N . PRO A 1 242 ? -13.636 -17.777 -15.261 1.00 90.38 242 PRO A N 1
ATOM 1857 C CA . PRO A 1 242 ? -13.166 -17.407 -16.600 1.00 90.38 242 PRO A CA 1
ATOM 1858 C C . PRO A 1 242 ? -13.282 -15.902 -16.865 1.00 90.38 242 PRO A C 1
ATOM 1860 O O . PRO A 1 242 ? -12.337 -15.289 -17.360 1.00 90.38 242 PRO A O 1
ATOM 1863 N N . TRP A 1 243 ? -14.385 -15.273 -16.443 1.00 87.69 243 TRP A N 1
ATOM 1864 C CA . TRP A 1 243 ? -14.567 -13.825 -16.571 1.00 87.69 243 TRP A CA 1
ATOM 1865 C C . TRP A 1 243 ? -13.581 -13.042 -15.700 1.00 87.69 243 TRP A C 1
ATOM 1867 O O . TRP A 1 243 ? -13.087 -11.994 -16.123 1.00 87.69 243 TRP A O 1
ATOM 1877 N N . ARG A 1 244 ? -13.219 -13.563 -14.516 1.00 89.25 244 ARG A N 1
ATOM 1878 C CA . ARG A 1 244 ? -12.134 -12.976 -13.713 1.00 89.25 244 ARG A CA 1
ATOM 1879 C C . ARG A 1 244 ? -10.807 -13.046 -14.451 1.00 89.25 244 ARG A C 1
ATOM 1881 O O . ARG A 1 244 ? -10.133 -12.025 -14.532 1.00 89.25 244 ARG A O 1
ATOM 1888 N N . LEU A 1 245 ? -10.420 -14.213 -14.962 1.00 91.94 245 LEU A N 1
ATOM 1889 C CA . LEU A 1 245 ? -9.135 -14.400 -15.643 1.00 91.94 245 LEU A CA 1
ATOM 1890 C C . LEU A 1 245 ? -9.027 -13.504 -16.878 1.00 91.94 245 LEU A C 1
ATOM 1892 O O . LEU A 1 245 ? -8.046 -12.775 -17.009 1.00 91.94 245 LEU A O 1
ATOM 1896 N N . LEU A 1 246 ? -10.071 -13.468 -17.710 1.00 91.62 246 LEU A N 1
ATOM 1897 C CA . LEU A 1 246 ? -10.136 -12.576 -18.866 1.00 91.62 246 LEU A CA 1
ATOM 1898 C C . LEU A 1 246 ? -9.982 -11.106 -18.452 1.00 91.62 246 LEU A C 1
ATOM 1900 O O . LEU A 1 246 ? -9.177 -10.380 -19.033 1.00 91.62 246 LEU A O 1
ATOM 1904 N N . GLY A 1 247 ? -10.690 -10.680 -17.401 1.00 89.81 247 GLY A N 1
ATOM 1905 C CA . GLY A 1 247 ? -10.555 -9.333 -16.847 1.00 89.81 247 GLY A CA 1
ATOM 1906 C C . GLY A 1 247 ? -9.125 -9.011 -16.399 1.00 89.81 247 GLY A C 1
ATOM 1907 O O . GLY A 1 247 ? -8.613 -7.938 -16.713 1.00 89.81 247 GLY A O 1
ATOM 1908 N N . HIS A 1 248 ? -8.444 -9.942 -15.722 1.00 90.94 248 HIS A N 1
ATOM 1909 C CA . HIS A 1 248 ? -7.049 -9.758 -15.302 1.00 90.94 248 HIS A CA 1
ATOM 1910 C C . HIS A 1 248 ? -6.087 -9.691 -16.494 1.00 90.94 248 HIS A C 1
ATOM 1912 O O . HIS A 1 248 ? -5.186 -8.855 -16.475 1.00 90.94 248 HIS A O 1
ATOM 1918 N N . ILE A 1 249 ? -6.293 -10.497 -17.542 1.00 93.44 249 ILE A N 1
ATOM 1919 C CA . ILE A 1 249 ? -5.490 -10.452 -18.776 1.00 93.44 249 ILE A CA 1
ATOM 1920 C C . ILE A 1 249 ? -5.649 -9.094 -19.463 1.00 93.44 249 ILE A C 1
ATOM 1922 O O . ILE A 1 249 ? -4.653 -8.449 -19.782 1.00 93.44 249 ILE A O 1
ATOM 1926 N N . ILE A 1 250 ? -6.883 -8.612 -19.631 1.00 91.56 250 ILE A N 1
ATOM 1927 C CA . ILE A 1 250 ? -7.151 -7.299 -20.238 1.00 91.56 250 ILE A CA 1
ATOM 1928 C C . ILE A 1 250 ? -6.489 -6.182 -19.422 1.00 91.56 250 ILE A C 1
ATOM 1930 O O . ILE A 1 250 ? -5.834 -5.305 -19.988 1.00 91.56 250 ILE A O 1
ATOM 1934 N N . LEU A 1 251 ? -6.621 -6.213 -18.092 1.00 91.38 251 LEU A N 1
ATOM 1935 C CA . LEU A 1 251 ? -5.987 -5.230 -17.210 1.00 91.38 251 LEU A CA 1
ATOM 1936 C C . LEU A 1 251 ? -4.456 -5.289 -17.281 1.00 91.38 251 LEU A C 1
ATOM 1938 O O . LEU A 1 251 ? -3.816 -4.237 -17.265 1.00 91.38 251 LEU A O 1
ATOM 1942 N N . LEU A 1 252 ? -3.874 -6.484 -17.390 1.00 92.81 252 LEU A N 1
ATOM 1943 C CA . LEU A 1 252 ? -2.434 -6.689 -17.529 1.00 92.81 252 LEU A CA 1
ATOM 1944 C C . LEU A 1 252 ? -1.914 -6.166 -18.873 1.00 92.81 252 LEU A C 1
ATOM 1946 O O . LEU A 1 252 ? -0.906 -5.465 -18.893 1.00 92.81 252 LEU A O 1
ATOM 1950 N N . LEU A 1 253 ? -2.629 -6.417 -19.973 1.00 92.88 253 LEU A N 1
ATOM 1951 C CA . LEU A 1 253 ? -2.307 -5.862 -21.292 1.00 92.88 253 LEU A CA 1
ATOM 1952 C C . LEU A 1 253 ? -2.386 -4.332 -21.291 1.00 92.88 253 LEU A C 1
ATOM 1954 O O . LEU A 1 253 ? -1.464 -3.664 -21.756 1.00 92.88 253 LEU A O 1
ATOM 1958 N N . CYS A 1 254 ? -3.444 -3.762 -20.705 1.00 92.44 254 CYS A N 1
ATOM 1959 C CA . CYS A 1 254 ? -3.573 -2.311 -20.557 1.00 92.44 254 CYS A CA 1
ATOM 1960 C C . CYS A 1 254 ? -2.432 -1.734 -19.710 1.00 92.44 254 CYS A C 1
ATOM 1962 O O . CYS A 1 254 ? -1.869 -0.693 -20.048 1.00 92.44 254 CYS A O 1
ATOM 1964 N N . TRP A 1 255 ? -2.076 -2.404 -18.611 1.00 92.75 255 TRP A N 1
ATOM 1965 C CA . TRP A 1 255 ? -0.954 -2.010 -17.766 1.00 92.75 255 TRP A CA 1
ATOM 1966 C C . TRP A 1 255 ? 0.369 -2.052 -18.538 1.00 92.75 255 TRP A C 1
ATOM 1968 O O . TRP A 1 255 ? 1.103 -1.067 -18.495 1.00 92.75 255 TRP A O 1
ATOM 1978 N N . ALA A 1 256 ? 0.643 -3.120 -19.291 1.00 91.19 256 ALA A N 1
ATOM 1979 C CA . ALA A 1 256 ? 1.856 -3.266 -20.095 1.00 91.19 256 ALA A CA 1
ATOM 1980 C C . ALA A 1 256 ? 1.952 -2.187 -21.185 1.00 91.19 256 ALA A C 1
ATOM 1982 O O . ALA A 1 256 ? 2.986 -1.527 -21.308 1.00 91.19 256 ALA A O 1
ATOM 1983 N N . ALA A 1 257 ? 0.853 -1.917 -21.898 1.00 91.81 257 ALA A N 1
ATOM 1984 C CA . ALA A 1 257 ? 0.775 -0.834 -22.878 1.00 91.81 257 ALA A CA 1
ATOM 1985 C C . ALA A 1 257 ? 1.082 0.535 -22.245 1.00 91.81 257 ALA A C 1
ATOM 1987 O O . ALA A 1 257 ? 1.818 1.340 -22.813 1.00 91.81 257 ALA A O 1
ATOM 1988 N N . CYS A 1 258 ? 0.599 0.778 -21.022 1.00 92.19 258 CYS A N 1
ATOM 1989 C CA . CYS A 1 258 ? 0.900 2.003 -20.279 1.00 92.19 258 CYS A CA 1
ATOM 1990 C C . CYS A 1 258 ? 2.371 2.118 -19.839 1.00 92.19 258 CYS A C 1
ATOM 1992 O O . CYS A 1 258 ? 2.816 3.228 -19.552 1.00 92.19 258 CYS A O 1
ATOM 1994 N N . GLN A 1 259 ? 3.119 1.014 -19.736 1.00 91.56 259 GLN A N 1
ATOM 1995 C CA . GLN A 1 259 ? 4.546 1.036 -19.377 1.00 91.56 259 GLN A CA 1
ATOM 1996 C C . GLN A 1 259 ? 5.465 1.218 -20.590 1.00 91.56 259 GLN A C 1
ATOM 1998 O O . GLN A 1 259 ? 6.600 1.661 -20.418 1.00 91.56 259 GLN A O 1
ATOM 2003 N N . ALA A 1 260 ? 4.997 0.924 -21.807 1.00 91.50 260 ALA A N 1
ATOM 2004 C CA . ALA A 1 260 ? 5.818 0.973 -23.018 1.00 91.50 260 ALA A CA 1
ATOM 2005 C C . ALA A 1 260 ? 6.535 2.326 -23.245 1.00 91.50 260 ALA A C 1
ATOM 2007 O O . ALA A 1 260 ? 7.740 2.303 -23.505 1.00 91.50 260 ALA A O 1
ATOM 2008 N N . PRO A 1 261 ? 5.896 3.504 -23.058 1.00 92.06 261 PRO A N 1
ATOM 2009 C CA . PRO A 1 261 ? 6.588 4.788 -23.198 1.00 92.06 261 PRO A CA 1
ATOM 2010 C C . PRO A 1 261 ? 7.715 4.983 -22.175 1.00 92.06 261 PRO A C 1
ATOM 2012 O O . PRO A 1 261 ? 8.755 5.550 -22.497 1.00 92.06 261 PRO A O 1
ATOM 2015 N N . LEU A 1 262 ? 7.537 4.493 -20.942 1.00 91.44 262 LEU A N 1
ATOM 2016 C CA . LEU A 1 262 ? 8.572 4.581 -19.909 1.00 91.44 262 LEU A CA 1
ATOM 2017 C C . LEU A 1 262 ? 9.745 3.651 -20.226 1.00 91.44 262 LEU A C 1
ATOM 2019 O O . LEU A 1 262 ? 10.898 4.050 -20.071 1.00 91.44 262 LEU A O 1
ATOM 2023 N N . LEU A 1 263 ? 9.459 2.432 -20.691 1.00 92.06 263 LEU A N 1
ATOM 2024 C CA . LEU A 1 263 ? 10.487 1.480 -21.110 1.00 92.06 263 LEU A CA 1
ATOM 2025 C C . LEU A 1 263 ? 11.292 2.004 -22.301 1.00 92.06 263 LEU A C 1
ATOM 2027 O O . LEU A 1 263 ? 12.503 1.805 -22.337 1.00 92.06 263 LEU A O 1
ATOM 2031 N N . LEU A 1 264 ? 10.658 2.727 -23.229 1.00 92.31 264 LEU A N 1
ATOM 2032 C CA . LEU A 1 264 ? 11.351 3.378 -24.339 1.00 92.31 264 LEU A CA 1
ATOM 2033 C C . LEU A 1 264 ? 12.346 4.437 -23.843 1.00 92.31 264 LEU A C 1
ATOM 2035 O O . LEU A 1 264 ? 13.508 4.407 -24.238 1.00 92.31 264 LEU A O 1
ATOM 2039 N N . VAL A 1 265 ? 11.930 5.327 -22.936 1.00 92.44 265 VAL A N 1
ATOM 2040 C CA . VAL A 1 265 ? 12.827 6.342 -22.348 1.00 92.44 265 VAL A CA 1
ATOM 2041 C C . VAL A 1 265 ? 13.974 5.688 -21.575 1.00 92.44 265 VAL A C 1
ATOM 2043 O O . VAL A 1 265 ? 15.124 6.100 -21.718 1.00 92.44 265 VAL A O 1
ATOM 2046 N N . LEU A 1 266 ? 13.689 4.641 -20.793 1.00 91.50 266 LEU A N 1
ATOM 2047 C CA . LEU A 1 266 ? 14.719 3.879 -20.081 1.00 91.50 266 LEU A CA 1
ATOM 2048 C C . LEU A 1 266 ? 15.698 3.204 -21.046 1.00 91.50 266 LEU A C 1
ATOM 2050 O O . LEU A 1 266 ? 16.903 3.232 -20.807 1.00 91.50 266 LEU A O 1
ATOM 2054 N N . ARG A 1 267 ? 15.209 2.651 -22.161 1.00 91.44 267 ARG A N 1
ATOM 2055 C CA . ARG A 1 267 ? 16.054 2.065 -23.206 1.00 91.44 267 ARG A CA 1
ATOM 2056 C C . ARG A 1 267 ? 16.976 3.111 -23.822 1.00 91.44 267 ARG A C 1
ATOM 2058 O O . ARG A 1 267 ? 18.175 2.868 -23.892 1.00 91.44 267 ARG A O 1
ATOM 2065 N N . LEU A 1 268 ? 16.450 4.279 -24.196 1.00 90.88 268 LEU A N 1
ATOM 2066 C CA . LEU A 1 268 ? 17.254 5.388 -24.728 1.00 90.88 268 LEU A CA 1
ATOM 2067 C C . LEU A 1 268 ? 18.327 5.851 -23.733 1.00 90.88 268 LEU A C 1
ATOM 2069 O O . LEU A 1 268 ? 19.461 6.107 -24.128 1.00 90.88 268 LEU A O 1
ATOM 2073 N N . MET A 1 269 ? 18.004 5.879 -22.438 1.00 90.69 269 MET A N 1
ATOM 2074 C CA . MET A 1 269 ? 18.965 6.192 -21.378 1.00 90.69 269 MET A CA 1
ATOM 2075 C C . MET A 1 269 ? 20.064 5.119 -21.253 1.00 90.69 269 MET A C 1
ATOM 2077 O O . MET A 1 269 ? 21.237 5.444 -21.065 1.00 90.69 269 MET A O 1
ATOM 2081 N N . CYS A 1 270 ? 19.716 3.834 -21.353 1.00 86.50 270 CYS A N 1
ATOM 2082 C CA . CYS A 1 270 ? 20.679 2.729 -21.275 1.00 86.50 270 CYS A CA 1
ATOM 2083 C C . CYS A 1 270 ? 21.607 2.636 -22.497 1.00 86.50 270 CYS A C 1
ATOM 2085 O O . CYS A 1 270 ? 22.709 2.109 -22.354 1.00 86.50 270 CYS A O 1
ATOM 2087 N N . LEU A 1 271 ? 21.188 3.155 -23.657 1.00 86.94 271 LEU A N 1
ATOM 2088 C CA . LEU A 1 271 ? 22.001 3.213 -24.879 1.00 86.94 271 LEU A CA 1
ATOM 2089 C C . LEU A 1 271 ? 23.091 4.293 -24.834 1.00 86.94 271 LEU A C 1
ATOM 2091 O O . LEU A 1 271 ? 24.036 4.220 -25.614 1.00 86.94 271 LEU A O 1
ATOM 2095 N N . GLN A 1 272 ? 22.989 5.271 -23.928 1.00 85.06 272 GLN A N 1
ATOM 2096 C CA . GLN A 1 272 ? 24.014 6.304 -23.785 1.00 85.06 272 GLN A CA 1
ATOM 2097 C C . GLN A 1 272 ? 25.353 5.690 -23.348 1.00 85.06 272 GLN A C 1
ATOM 2099 O O . GLN A 1 272 ? 25.366 4.889 -22.394 1.00 85.06 272 GLN A O 1
ATOM 2104 N N . PRO A 1 273 ? 26.470 6.067 -24.003 1.00 79.19 273 PRO A N 1
ATOM 2105 C CA . PRO A 1 273 ? 27.778 5.496 -23.728 1.00 79.19 273 PRO A CA 1
ATOM 2106 C C . PRO A 1 273 ? 28.174 5.716 -22.264 1.00 79.19 273 PRO A C 1
ATOM 2108 O O . PRO A 1 273 ? 27.783 6.680 -21.605 1.00 79.19 273 PRO A O 1
ATOM 2111 N N . TRP A 1 274 ? 28.927 4.765 -21.719 1.00 80.06 274 TRP A N 1
ATOM 2112 C CA . TRP A 1 274 ? 29.494 4.861 -20.379 1.00 80.06 274 TRP A CA 1
ATOM 2113 C C . TRP A 1 274 ? 30.975 4.531 -20.460 1.00 80.06 274 TRP A C 1
ATOM 2115 O O . TRP A 1 274 ? 31.355 3.598 -21.163 1.00 80.06 274 TRP A O 1
ATOM 2125 N N . TYR A 1 275 ? 31.784 5.292 -19.724 1.00 75.50 275 TYR A N 1
ATOM 2126 C CA . TYR A 1 275 ? 33.243 5.203 -19.750 1.00 75.50 275 TYR A CA 1
ATOM 2127 C C . TYR A 1 275 ? 33.764 3.799 -19.379 1.00 75.50 275 TYR A C 1
ATOM 2129 O O . TYR A 1 275 ? 34.802 3.385 -19.891 1.00 75.50 275 TYR A O 1
ATOM 2137 N N . ARG A 1 276 ? 33.036 3.040 -18.539 1.00 72.06 276 ARG A N 1
ATOM 2138 C CA . ARG A 1 276 ? 33.365 1.642 -18.207 1.00 72.06 276 ARG A CA 1
ATOM 2139 C C . ARG A 1 276 ? 32.416 0.637 -18.872 1.00 72.06 276 ARG A C 1
ATOM 2141 O O . ARG A 1 276 ? 31.211 0.881 -18.968 1.00 72.06 276 ARG A O 1
ATOM 2148 N N . PRO A 1 277 ? 32.914 -0.545 -19.269 1.00 68.00 277 PRO A N 1
ATOM 2149 C CA . PRO A 1 277 ? 32.061 -1.606 -19.794 1.00 68.00 277 PRO A CA 1
ATOM 2150 C C . PRO A 1 277 ? 31.172 -2.237 -18.706 1.00 68.00 277 PRO A C 1
ATOM 2152 O O . PRO A 1 277 ? 30.010 -2.538 -18.982 1.00 68.00 277 PRO A O 1
ATOM 2155 N N . VAL A 1 278 ? 31.662 -2.347 -17.463 1.00 70.50 278 VAL A N 1
ATOM 2156 C CA . VAL A 1 278 ? 30.965 -2.996 -16.336 1.00 70.50 278 VAL A CA 1
ATOM 2157 C C . VAL A 1 278 ? 30.882 -2.051 -15.134 1.00 70.50 278 VAL A C 1
ATOM 2159 O O . VAL A 1 278 ? 31.832 -1.326 -14.839 1.00 70.50 278 VAL A O 1
ATOM 2162 N N . LEU A 1 279 ? 29.738 -2.057 -14.445 1.00 75.81 279 LEU A N 1
ATOM 2163 C CA . LEU A 1 279 ? 29.535 -1.378 -13.163 1.00 75.81 279 LEU A CA 1
ATOM 2164 C C . LEU A 1 279 ? 29.928 -2.346 -12.038 1.00 75.81 279 LEU A C 1
ATOM 2166 O O . LEU A 1 279 ? 29.197 -3.297 -11.779 1.00 75.81 279 LEU A O 1
ATOM 2170 N N . SER A 1 280 ? 31.078 -2.136 -11.394 1.00 75.69 280 SER A N 1
ATOM 2171 C CA . SER A 1 280 ? 31.603 -3.055 -10.367 1.00 75.69 280 SER A CA 1
ATOM 2172 C C . SER A 1 280 ? 31.351 -2.595 -8.928 1.00 75.69 280 SER A C 1
ATOM 2174 O O . SER A 1 280 ? 31.380 -3.414 -8.012 1.00 75.69 280 SER A O 1
ATOM 2176 N N . GLY A 1 281 ? 31.080 -1.303 -8.709 1.00 83.38 281 GLY A N 1
ATOM 2177 C CA . GLY A 1 281 ? 30.924 -0.726 -7.372 1.00 83.38 281 GLY A CA 1
ATOM 2178 C C . GLY A 1 281 ? 29.732 0.219 -7.223 1.00 83.38 281 GLY A C 1
ATOM 2179 O O . GLY A 1 281 ? 29.211 0.770 -8.194 1.00 83.38 281 GLY A O 1
ATOM 2180 N N . TYR A 1 282 ? 29.328 0.456 -5.970 1.00 85.38 282 TYR A N 1
ATOM 2181 C CA . TYR A 1 282 ? 28.273 1.418 -5.619 1.00 85.38 282 TYR A CA 1
ATOM 2182 C C . TYR A 1 282 ? 28.599 2.844 -6.082 1.00 85.38 282 TYR A C 1
ATOM 2184 O O . TYR A 1 282 ? 27.705 3.559 -6.531 1.00 85.38 282 TYR A O 1
ATOM 2192 N N . SER A 1 283 ? 29.872 3.246 -6.011 1.00 85.38 283 SER A N 1
ATOM 2193 C CA . SER A 1 283 ? 30.354 4.536 -6.519 1.00 85.38 283 SER A CA 1
ATOM 2194 C C . SER A 1 283 ? 30.097 4.689 -8.014 1.00 85.38 283 SER A C 1
ATOM 2196 O O . SER A 1 283 ? 29.648 5.741 -8.453 1.00 85.38 283 SER A O 1
ATOM 2198 N N . ASP A 1 284 ? 30.319 3.629 -8.790 1.00 84.62 284 ASP A N 1
ATOM 2199 C CA . ASP A 1 284 ? 30.164 3.655 -10.243 1.00 84.62 284 ASP A CA 1
ATOM 2200 C C . ASP A 1 284 ? 28.688 3.749 -10.622 1.00 84.62 284 ASP A C 1
ATOM 2202 O O . ASP A 1 284 ? 28.334 4.492 -11.533 1.00 84.62 284 ASP A O 1
ATOM 2206 N N . VAL A 1 285 ? 27.810 3.065 -9.882 1.00 85.94 285 VAL A N 1
ATOM 2207 C CA . VAL A 1 285 ? 26.355 3.197 -10.041 1.00 85.94 285 VAL A CA 1
ATOM 2208 C C . VAL A 1 285 ? 25.893 4.608 -9.692 1.00 85.94 285 VAL A C 1
ATOM 2210 O O . VAL A 1 285 ? 25.118 5.200 -10.441 1.00 85.94 285 VAL A O 1
ATOM 2213 N N . LEU A 1 286 ? 26.377 5.172 -8.584 1.00 85.81 286 LEU A N 1
ATOM 2214 C CA . LEU A 1 286 ? 26.071 6.548 -8.194 1.00 85.81 286 LEU A CA 1
ATOM 2215 C C . LEU A 1 286 ? 26.505 7.541 -9.271 1.00 85.81 286 LEU A C 1
ATOM 2217 O O . LEU A 1 286 ? 25.695 8.352 -9.709 1.00 85.81 286 LEU A O 1
ATOM 2221 N N . LEU A 1 287 ? 27.750 7.447 -9.735 1.00 86.50 287 LEU A N 1
ATOM 2222 C CA . LEU A 1 287 ? 28.285 8.314 -10.783 1.00 86.50 287 LEU A CA 1
ATOM 2223 C C . LEU A 1 287 ? 27.524 8.145 -12.093 1.00 86.50 287 LEU A C 1
ATOM 2225 O O . LEU A 1 287 ? 27.193 9.140 -12.733 1.00 86.50 287 LEU A O 1
ATOM 2229 N N . TRP A 1 288 ? 27.177 6.908 -12.455 1.00 86.12 288 TRP A N 1
ATOM 2230 C CA . TRP A 1 288 ? 26.328 6.629 -13.605 1.00 86.12 288 TRP A CA 1
ATOM 2231 C C . TRP A 1 288 ? 25.009 7.385 -13.475 1.00 86.12 288 TRP A C 1
ATOM 2233 O O . TRP A 1 288 ? 24.669 8.159 -14.366 1.00 86.12 288 TRP A O 1
ATOM 2243 N N . PHE A 1 289 ? 24.314 7.270 -12.338 1.00 86.12 289 PHE A N 1
ATOM 2244 C CA . PHE A 1 289 ? 23.054 7.979 -12.117 1.00 86.12 289 PHE A CA 1
ATOM 2245 C C . PHE A 1 289 ? 23.207 9.508 -12.094 1.00 86.12 289 PHE A C 1
ATOM 2247 O O . PHE A 1 289 ? 22.278 10.194 -12.508 1.00 86.12 289 PHE A O 1
ATOM 2254 N N . LEU A 1 290 ? 24.342 10.043 -11.643 1.00 87.31 290 LEU A N 1
ATOM 2255 C CA . LEU A 1 290 ? 24.579 11.483 -11.471 1.00 87.31 290 LEU A CA 1
ATOM 2256 C C . LEU A 1 290 ? 25.057 12.206 -12.741 1.00 87.31 290 LEU A C 1
ATOM 2258 O O . LEU A 1 290 ? 25.188 13.428 -12.725 1.00 87.31 290 LEU A O 1
ATOM 2262 N N . THR A 1 291 ? 25.302 11.493 -13.843 1.00 87.25 291 THR A N 1
ATOM 2263 C CA . THR A 1 291 ? 25.747 12.129 -15.094 1.00 87.25 291 THR A CA 1
ATOM 2264 C C . THR A 1 291 ? 24.718 13.121 -15.653 1.00 87.25 291 THR A C 1
ATOM 2266 O O . THR A 1 291 ? 23.531 12.790 -15.737 1.00 87.25 291 THR A O 1
ATOM 2269 N N . PRO A 1 292 ? 25.146 14.324 -16.091 1.00 85.25 292 PRO A N 1
ATOM 2270 C CA . PRO A 1 292 ? 24.234 15.398 -16.492 1.00 85.25 292 PRO A CA 1
ATOM 2271 C C . PRO A 1 292 ? 23.343 15.009 -17.679 1.00 85.25 292 PRO A C 1
ATOM 2273 O O . PRO A 1 292 ? 22.153 15.318 -17.683 1.00 85.25 292 PRO A O 1
ATOM 2276 N N . GLU A 1 293 ? 23.877 14.244 -18.633 1.00 84.44 293 GLU A N 1
ATOM 2277 C CA . GLU A 1 293 ? 23.117 13.715 -19.771 1.00 84.44 293 GLU A CA 1
ATOM 2278 C C . GLU A 1 293 ? 21.942 12.834 -19.317 1.00 84.44 293 GLU A C 1
ATOM 2280 O O . GLU A 1 293 ? 20.841 12.923 -19.860 1.00 84.44 293 GLU A O 1
ATOM 2285 N N . ARG A 1 294 ? 22.133 12.023 -18.265 1.00 87.88 294 ARG A N 1
ATOM 2286 C CA . ARG A 1 294 ? 21.098 11.131 -17.715 1.00 87.88 294 ARG A CA 1
ATOM 2287 C C . ARG A 1 294 ? 20.095 11.858 -16.831 1.00 87.88 294 ARG A C 1
ATOM 2289 O O . ARG A 1 294 ? 18.939 11.435 -16.762 1.00 87.88 294 ARG A O 1
ATOM 2296 N N . VAL A 1 295 ? 20.480 12.981 -16.221 1.00 88.12 295 VAL A N 1
ATOM 2297 C CA . VAL A 1 295 ? 19.549 13.827 -15.457 1.00 88.12 295 VAL A CA 1
ATOM 2298 C C . VAL A 1 295 ? 18.374 14.276 -16.331 1.00 88.12 295 VAL A C 1
ATOM 2300 O O . VAL A 1 295 ? 17.223 14.201 -15.888 1.00 88.12 295 VAL A O 1
ATOM 2303 N N . GLY A 1 296 ? 18.635 14.624 -17.598 1.00 89.06 296 GLY A N 1
ATOM 2304 C CA . GLY A 1 296 ? 17.593 14.938 -18.582 1.00 89.06 296 GLY A CA 1
ATOM 2305 C C . GLY A 1 296 ? 16.597 13.791 -18.790 1.00 89.06 296 GLY A C 1
ATOM 2306 O O . GLY A 1 296 ? 15.384 14.013 -18.795 1.00 89.06 296 GLY A O 1
ATOM 2307 N N . TYR A 1 297 ? 17.076 12.544 -18.846 1.00 91.69 297 TYR A N 1
ATOM 2308 C CA . TYR A 1 297 ? 16.217 11.361 -18.970 1.00 91.69 297 TYR A CA 1
ATOM 2309 C C . TYR A 1 297 ? 15.353 11.113 -17.729 1.00 91.69 297 TYR A C 1
ATOM 2311 O O . TYR A 1 297 ? 14.220 10.658 -17.877 1.00 91.69 297 TYR A O 1
ATOM 2319 N N . TYR A 1 298 ? 15.802 11.440 -16.511 1.00 90.00 298 TYR A N 1
ATOM 2320 C CA . TYR A 1 298 ? 14.930 11.330 -15.329 1.00 90.00 298 TYR A CA 1
ATOM 2321 C C . TYR A 1 298 ? 13.805 12.358 -15.348 1.00 90.00 298 TYR A C 1
ATOM 2323 O O . TYR A 1 298 ? 12.684 12.044 -14.936 1.00 90.00 298 TYR A O 1
ATOM 2331 N N . VAL A 1 299 ? 14.086 13.575 -15.820 1.00 91.50 299 VAL A N 1
ATOM 2332 C CA . VAL A 1 299 ? 13.055 14.599 -16.025 1.00 91.50 299 VAL A CA 1
ATOM 2333 C C . VAL A 1 299 ? 12.077 14.120 -17.094 1.00 91.50 299 VAL A C 1
ATOM 2335 O O . VAL A 1 299 ? 10.875 14.090 -16.832 1.00 91.50 299 VAL A O 1
ATOM 2338 N N . ALA A 1 300 ? 12.572 13.626 -18.232 1.00 92.19 300 ALA A N 1
ATOM 2339 C CA . ALA A 1 300 ? 11.741 13.044 -19.283 1.00 92.19 300 ALA A CA 1
ATOM 2340 C C . ALA A 1 300 ? 10.887 11.876 -18.762 1.00 92.19 300 ALA A C 1
ATOM 2342 O O . ALA A 1 300 ? 9.687 11.839 -19.010 1.00 92.19 300 ALA A O 1
ATOM 2343 N N . LEU A 1 301 ? 11.454 10.966 -17.963 1.00 92.88 301 LEU A N 1
ATOM 2344 C CA . LEU A 1 301 ? 10.726 9.850 -17.357 1.00 92.88 301 LEU A CA 1
ATOM 2345 C C . LEU A 1 301 ? 9.595 10.343 -16.443 1.00 92.88 301 LEU A C 1
ATOM 2347 O O . LEU A 1 301 ? 8.499 9.782 -16.466 1.00 92.88 301 LEU A O 1
ATOM 2351 N N . ARG A 1 302 ? 9.826 11.405 -15.658 1.00 92.75 302 ARG A N 1
ATOM 2352 C CA . ARG A 1 302 ? 8.782 12.034 -14.830 1.00 92.75 302 ARG A CA 1
ATOM 2353 C C . ARG A 1 302 ? 7.696 12.688 -15.682 1.00 92.75 302 ARG A C 1
ATOM 2355 O O . ARG A 1 302 ? 6.522 12.490 -15.380 1.00 92.75 302 ARG A O 1
ATOM 2362 N N . VAL A 1 303 ? 8.068 13.409 -16.740 1.00 94.31 303 VAL A N 1
ATOM 2363 C CA . VAL A 1 303 ? 7.129 14.070 -17.662 1.00 94.31 303 VAL A CA 1
ATOM 2364 C C . VAL A 1 303 ? 6.288 13.041 -18.417 1.00 94.31 303 VAL A C 1
ATOM 2366 O O . VAL A 1 303 ? 5.066 13.129 -18.413 1.00 94.31 303 VAL A O 1
ATOM 2369 N N . VAL A 1 304 ? 6.904 12.007 -18.991 1.00 93.88 304 VAL A N 1
ATOM 2370 C CA . VAL A 1 304 ? 6.204 10.915 -19.686 1.00 93.88 304 VAL A CA 1
ATOM 2371 C C . VAL A 1 304 ? 5.251 10.193 -18.737 1.00 93.88 304 VAL A C 1
ATOM 2373 O O . VAL A 1 304 ? 4.096 9.944 -19.085 1.00 93.88 304 VAL A O 1
ATOM 2376 N N . ARG A 1 305 ? 5.687 9.912 -17.506 1.00 92.75 305 ARG A N 1
ATOM 2377 C CA . ARG A 1 305 ? 4.831 9.301 -16.483 1.00 92.75 305 ARG A CA 1
ATOM 2378 C C . ARG A 1 305 ? 3.643 10.189 -16.098 1.00 92.75 305 ARG A C 1
ATOM 2380 O O . ARG A 1 305 ? 2.557 9.669 -15.865 1.00 92.75 305 ARG A O 1
ATOM 2387 N N . ALA A 1 306 ? 3.841 11.501 -16.006 1.00 92.75 306 ALA A N 1
ATOM 2388 C CA . ALA A 1 306 ? 2.798 12.441 -15.603 1.00 92.75 306 ALA A CA 1
ATOM 2389 C C . ALA A 1 306 ? 1.819 12.779 -16.740 1.00 92.75 306 ALA A C 1
ATOM 2391 O O . ALA A 1 306 ? 0.628 12.910 -16.480 1.00 92.75 306 ALA A O 1
ATOM 2392 N N . CYS A 1 307 ? 2.299 12.887 -17.980 1.00 94.25 307 CYS A N 1
ATOM 2393 C CA . CYS A 1 307 ? 1.521 13.395 -19.113 1.00 94.25 307 CYS A CA 1
ATOM 2394 C C . CYS A 1 307 ? 1.088 12.290 -20.084 1.00 94.25 307 CYS A C 1
ATOM 2396 O O . CYS A 1 307 ? -0.077 12.216 -20.457 1.00 94.25 307 CYS A O 1
ATOM 2398 N N . VAL A 1 308 ? 2.002 11.402 -20.484 1.00 93.06 308 VAL A N 1
ATOM 2399 C CA . VAL A 1 308 ? 1.743 10.403 -21.539 1.00 93.06 308 VAL A CA 1
ATOM 2400 C C . VAL A 1 308 ? 1.022 9.180 -20.980 1.00 93.06 308 VAL A C 1
ATOM 2402 O O . VAL A 1 308 ? 0.026 8.730 -21.544 1.00 93.06 308 VAL A O 1
ATOM 2405 N N . GLN A 1 309 ? 1.476 8.653 -19.840 1.00 91.94 309 GLN A N 1
ATOM 2406 C CA . GLN A 1 309 ? 0.876 7.470 -19.220 1.00 91.94 309 GLN A CA 1
ATOM 2407 C C . GLN A 1 309 ? -0.643 7.589 -18.958 1.00 91.94 309 GLN A C 1
ATOM 2409 O O . GLN A 1 309 ? -1.355 6.630 -19.272 1.00 91.94 309 GLN A O 1
ATOM 2414 N N . PRO A 1 310 ? -1.193 8.701 -18.417 1.00 93.25 310 PRO A N 1
ATOM 2415 C CA . PRO A 1 310 ? -2.640 8.815 -18.230 1.00 93.25 310 PRO A CA 1
ATOM 2416 C C . PRO A 1 310 ? -3.410 8.873 -19.554 1.00 93.25 310 PRO A C 1
ATOM 2418 O O . PRO A 1 310 ? -4.497 8.302 -19.628 1.00 93.25 310 PRO A O 1
ATOM 2421 N N . ILE A 1 311 ? -2.845 9.486 -20.602 1.00 94.25 311 ILE A N 1
ATOM 2422 C CA . ILE A 1 311 ? -3.454 9.522 -21.940 1.00 94.25 311 ILE A CA 1
ATOM 2423 C C . ILE A 1 311 ? -3.528 8.106 -22.513 1.00 94.25 311 ILE A C 1
ATOM 2425 O O . ILE A 1 311 ? -4.602 7.664 -22.914 1.00 94.25 311 ILE A O 1
ATOM 2429 N N . VAL A 1 312 ? -2.425 7.352 -22.478 1.00 93.25 312 VAL A N 1
ATOM 2430 C CA . VAL A 1 312 ? -2.401 5.950 -22.934 1.00 93.25 312 VAL A CA 1
ATOM 2431 C C . VAL A 1 312 ? -3.403 5.110 -22.144 1.00 93.25 312 VAL A C 1
ATOM 2433 O O . VAL A 1 312 ? -4.176 4.356 -22.730 1.00 93.25 312 VAL A O 1
ATOM 2436 N N . ARG A 1 313 ? -3.473 5.290 -20.821 1.00 92.75 313 ARG A N 1
ATOM 2437 C CA . ARG A 1 313 ? -4.439 4.585 -19.970 1.00 92.75 313 ARG A CA 1
ATOM 2438 C C . ARG A 1 313 ? -5.887 4.902 -20.340 1.00 92.75 313 ARG A C 1
ATOM 2440 O O . ARG A 1 313 ? -6.719 3.994 -20.343 1.00 92.75 313 ARG A O 1
ATOM 2447 N N . LEU A 1 314 ? -6.190 6.163 -20.646 1.00 94.00 314 LEU A N 1
ATOM 2448 C CA . LEU A 1 314 ? -7.508 6.584 -21.115 1.00 94.00 314 LEU A CA 1
ATOM 2449 C C . LEU A 1 314 ? -7.839 5.930 -22.461 1.00 94.00 314 LEU A C 1
ATOM 2451 O O . LEU A 1 314 ? -8.919 5.361 -22.601 1.00 94.00 314 LEU A O 1
ATOM 2455 N N . LEU A 1 315 ? -6.905 5.950 -23.415 1.00 94.25 315 LEU A N 1
ATOM 2456 C CA . LEU A 1 315 ? -7.072 5.322 -24.728 1.00 94.25 315 LEU A CA 1
ATOM 2457 C C . LEU A 1 315 ? -7.304 3.811 -24.608 1.00 94.25 315 LEU A C 1
ATOM 2459 O O . LEU A 1 315 ? -8.256 3.301 -25.196 1.00 94.25 315 LEU A O 1
ATOM 2463 N N . CYS A 1 316 ? -6.520 3.108 -23.784 1.00 92.44 316 CYS A N 1
ATOM 2464 C CA . CYS A 1 316 ? -6.741 1.692 -23.479 1.00 92.44 316 CYS A CA 1
ATOM 2465 C C . CYS A 1 316 ? -8.130 1.459 -22.867 1.00 92.44 316 CYS A C 1
ATOM 2467 O O . CYS A 1 316 ? -8.841 0.549 -23.285 1.00 92.44 316 CYS A O 1
ATOM 2469 N N . GLY A 1 317 ? -8.557 2.299 -21.920 1.00 90.94 317 GLY A N 1
ATOM 2470 C CA . GLY A 1 317 ? -9.889 2.203 -21.315 1.00 90.94 317 GLY A CA 1
ATOM 2471 C C . GLY A 1 317 ? -11.023 2.406 -22.325 1.00 90.94 317 GLY A C 1
ATOM 2472 O O . GLY A 1 317 ? -12.001 1.657 -22.320 1.00 90.94 317 GLY A O 1
ATOM 2473 N N . VAL A 1 318 ? -10.884 3.376 -23.233 1.00 91.81 318 VAL A N 1
ATOM 2474 C CA . VAL A 1 318 ? -11.840 3.612 -24.326 1.00 91.81 318 VAL A CA 1
ATOM 2475 C C . VAL A 1 318 ? -11.855 2.436 -25.302 1.00 91.81 318 VAL A C 1
ATOM 2477 O O . VAL A 1 318 ? -12.939 2.011 -25.702 1.00 91.81 318 VAL A O 1
ATOM 2480 N N . ALA A 1 319 ? -10.692 1.882 -25.649 1.00 91.38 319 ALA A N 1
ATOM 2481 C CA . ALA A 1 319 ? -10.579 0.714 -26.518 1.00 91.38 319 ALA A CA 1
ATOM 2482 C C . ALA A 1 319 ? -11.270 -0.510 -25.900 1.00 91.38 319 ALA A C 1
ATOM 2484 O O . ALA A 1 319 ? -12.127 -1.107 -26.544 1.00 91.38 319 ALA A O 1
ATOM 2485 N N . VAL A 1 320 ? -10.997 -0.824 -24.629 1.00 91.38 320 VAL A N 1
ATOM 2486 C CA . VAL A 1 320 ? -11.656 -1.930 -23.910 1.00 91.38 320 VAL A CA 1
ATOM 2487 C C . VAL A 1 320 ? -13.167 -1.718 -23.840 1.00 91.38 320 VAL A C 1
ATOM 2489 O O . VAL A 1 320 ? -13.931 -2.636 -24.132 1.00 91.38 320 VAL A O 1
ATOM 2492 N N . LYS A 1 321 ? -13.626 -0.501 -23.522 1.00 89.81 321 LYS A N 1
ATOM 2493 C CA . LYS A 1 321 ? -15.060 -0.183 -23.515 1.00 89.81 321 LYS A CA 1
ATOM 2494 C C . LYS A 1 321 ? -15.696 -0.438 -24.884 1.00 89.81 321 LYS A C 1
ATOM 2496 O O . LYS A 1 321 ? -16.767 -1.033 -24.949 1.00 89.81 321 LYS A O 1
ATOM 2501 N N . ARG A 1 322 ? -15.067 0.026 -25.968 1.00 89.12 322 ARG A N 1
ATOM 2502 C CA . ARG A 1 322 ? -15.622 -0.081 -27.327 1.00 89.12 322 ARG A CA 1
ATOM 2503 C C . ARG A 1 322 ? -15.583 -1.503 -27.883 1.00 89.12 322 ARG A C 1
ATOM 2505 O O . ARG A 1 322 ? -16.538 -1.884 -28.544 1.00 89.12 322 ARG A O 1
ATOM 2512 N N . LEU A 1 323 ? -14.512 -2.250 -27.622 1.00 88.69 323 LEU A N 1
ATOM 2513 C CA . LEU A 1 323 ? -14.288 -3.580 -28.197 1.00 88.69 323 LEU A CA 1
ATOM 2514 C C . LEU A 1 323 ? -14.929 -4.704 -27.376 1.00 88.69 323 LEU A C 1
ATOM 2516 O O . LEU A 1 323 ? -15.429 -5.657 -27.957 1.00 88.69 323 LEU A O 1
ATOM 2520 N N . VAL A 1 324 ? -14.906 -4.603 -26.042 1.00 85.62 324 VAL A N 1
ATOM 2521 C CA . VAL A 1 324 ? -15.307 -5.707 -25.150 1.00 85.62 324 VAL A CA 1
ATOM 2522 C C . VAL A 1 324 ? -16.680 -5.473 -24.522 1.00 85.62 324 VAL A C 1
ATOM 2524 O O . VAL A 1 324 ? -17.490 -6.389 -24.469 1.00 85.62 324 VAL A O 1
ATOM 2527 N N . VAL A 1 325 ? -16.957 -4.260 -24.028 1.00 82.38 325 VAL A N 1
ATOM 2528 C CA . VAL A 1 325 ? -18.181 -3.985 -23.242 1.00 82.38 325 VAL A CA 1
ATOM 2529 C C . VAL A 1 325 ? -19.356 -3.543 -24.120 1.00 82.38 325 VAL A C 1
ATOM 2531 O O . VAL A 1 325 ? -20.509 -3.840 -23.819 1.00 82.38 325 VAL A O 1
ATOM 2534 N N . GLY A 1 326 ? -19.086 -2.816 -25.205 1.00 84.38 326 GLY A N 1
ATOM 2535 C CA . GLY A 1 326 ? -20.125 -2.249 -26.061 1.00 84.38 326 GLY A CA 1
ATOM 2536 C C . GLY A 1 326 ? -20.866 -1.068 -25.414 1.00 84.38 326 GLY A C 1
ATOM 2537 O O . GLY A 1 326 ? -20.348 -0.367 -24.538 1.00 84.38 326 GLY A O 1
ATOM 2538 N N . ARG A 1 327 ? -22.084 -0.777 -25.893 1.00 80.81 327 ARG A N 1
ATOM 2539 C CA . ARG A 1 327 ? -22.923 0.313 -25.360 1.00 80.81 327 ARG A CA 1
ATOM 2540 C C . ARG A 1 327 ? -23.763 -0.193 -24.186 1.00 80.81 327 ARG A C 1
ATOM 2542 O O . ARG A 1 327 ? -24.541 -1.126 -24.355 1.00 80.81 327 ARG A O 1
ATOM 2549 N N . PHE A 1 328 ? -23.665 0.467 -23.030 1.00 78.44 328 PHE A N 1
ATOM 2550 C CA . PHE A 1 328 ? -24.560 0.206 -21.901 1.00 78.44 328 PHE A CA 1
ATOM 2551 C C . PHE A 1 328 ? -26.005 0.523 -22.295 1.00 78.44 328 PHE A C 1
ATOM 2553 O O . PHE A 1 328 ? -26.300 1.640 -22.725 1.00 78.44 328 PHE A O 1
ATOM 2560 N N . ARG A 1 329 ? -26.898 -0.456 -22.141 1.00 79.62 329 ARG A N 1
ATOM 2561 C CA . ARG A 1 329 ? -28.344 -0.244 -22.235 1.00 79.62 329 ARG A CA 1
ATOM 2562 C C . ARG A 1 329 ? -28.891 0.046 -20.832 1.00 79.62 329 ARG A C 1
ATOM 2564 O O . ARG A 1 329 ? -28.426 -0.581 -19.879 1.00 79.62 329 ARG A O 1
ATOM 2571 N N . PRO A 1 330 ? -29.826 0.996 -20.673 1.00 71.94 330 PRO A N 1
ATOM 2572 C CA . PRO A 1 330 ? -30.443 1.256 -19.379 1.00 71.94 330 PRO A CA 1
ATOM 2573 C C . PRO A 1 330 ? -31.198 0.007 -18.909 1.00 71.94 330 PRO A C 1
ATOM 2575 O O . PRO A 1 330 ? -32.037 -0.523 -19.634 1.00 71.94 330 PRO A O 1
ATOM 2578 N N . GLY A 1 331 ? -30.873 -0.474 -17.709 1.00 70.62 331 GLY A N 1
ATOM 2579 C CA . GLY A 1 331 ? -31.635 -1.534 -17.050 1.00 70.62 331 GLY A CA 1
ATOM 2580 C C . GLY A 1 331 ? -32.957 -0.998 -16.482 1.00 70.62 331 GLY A C 1
ATOM 2581 O O . GLY A 1 331 ? -33.051 0.201 -16.195 1.00 70.62 331 GLY A O 1
ATOM 2582 N N . PRO A 1 332 ? -33.979 -1.852 -16.307 1.00 70.12 332 PRO A N 1
ATOM 2583 C CA . PRO A 1 332 ? -35.265 -1.435 -15.759 1.00 70.12 332 PRO A CA 1
ATOM 2584 C C . PRO A 1 332 ? -35.103 -0.867 -14.339 1.00 70.12 332 PRO A C 1
ATOM 2586 O O . PRO A 1 332 ? -34.471 -1.469 -13.469 1.00 70.12 332 PRO A O 1
ATOM 2589 N N . ARG A 1 333 ? -35.679 0.316 -14.093 1.00 54.44 333 ARG A N 1
ATOM 2590 C CA . ARG A 1 333 ? -35.766 0.924 -12.756 1.00 54.44 333 ARG A CA 1
ATOM 2591 C C . ARG A 1 333 ? -36.939 0.300 -11.998 1.00 54.44 333 ARG A C 1
ATOM 2593 O O . ARG A 1 333 ? -38.036 0.840 -12.004 1.00 54.44 333 ARG A O 1
ATOM 2600 N N . GLY A 1 334 ? -36.704 -0.835 -11.350 1.00 53.12 334 GLY A N 1
ATOM 2601 C CA . GLY A 1 334 ? -37.692 -1.446 -10.462 1.00 53.12 334 GLY A CA 1
ATOM 2602 C C . GLY A 1 334 ? -37.228 -2.803 -9.959 1.00 53.12 334 GLY A C 1
ATOM 2603 O O . GLY A 1 334 ? -36.954 -3.697 -10.749 1.00 53.12 334 GLY A O 1
ATOM 2604 N N . GLY A 1 335 ? -37.107 -2.952 -8.640 1.00 52.62 335 GLY A N 1
ATOM 2605 C CA . GLY A 1 335 ? -36.859 -4.250 -8.032 1.00 52.62 335 GLY A CA 1
ATOM 2606 C C . GLY A 1 335 ? -38.068 -5.162 -8.217 1.00 52.62 335 GLY A C 1
ATOM 2607 O O . GLY A 1 335 ? -39.154 -4.843 -7.753 1.00 52.62 335 GLY A O 1
ATOM 2608 N N . GLY A 1 336 ? -37.847 -6.307 -8.843 1.00 38.53 336 GLY A N 1
ATOM 2609 C CA . GLY A 1 336 ? -38.739 -7.454 -8.815 1.00 38.53 336 GLY A CA 1
ATOM 2610 C C . GLY A 1 336 ? -37.865 -8.686 -8.968 1.00 38.53 336 GLY A C 1
ATOM 2611 O O . GLY A 1 336 ? -37.144 -8.802 -9.955 1.00 38.53 336 GLY A O 1
ATOM 2612 N N . GLY A 1 337 ? -37.841 -9.544 -7.949 1.00 45.19 337 GLY A N 1
ATOM 2613 C CA . GLY A 1 337 ? -37.166 -10.832 -8.037 1.00 45.19 337 GLY A CA 1
ATOM 2614 C C . GLY A 1 337 ? -37.693 -11.612 -9.240 1.00 45.19 337 GLY A C 1
ATOM 2615 O O . GLY A 1 337 ? -38.897 -11.728 -9.429 1.00 45.19 337 GLY A O 1
ATOM 2616 N N . GLY A 1 338 ? -36.787 -12.117 -10.062 1.00 37.91 338 GLY A N 1
ATOM 2617 C CA . GLY A 1 338 ? -37.132 -12.911 -11.231 1.00 37.91 338 GLY A CA 1
ATOM 2618 C C . GLY A 1 338 ? -35.867 -13.219 -12.002 1.00 37.91 338 GLY A C 1
ATOM 2619 O O . GLY A 1 338 ? -35.233 -12.316 -12.537 1.00 37.91 338 GLY A O 1
ATOM 2620 N N . GLY A 1 339 ? -35.455 -14.483 -11.953 1.00 43.81 339 GLY A N 1
ATOM 2621 C CA . GLY A 1 339 ? -34.220 -14.973 -12.545 1.00 43.81 339 GLY A CA 1
ATOM 2622 C C . GLY A 1 339 ? -34.102 -14.662 -14.034 1.00 43.81 339 GLY A C 1
ATOM 2623 O O . GLY A 1 339 ? -35.071 -14.682 -14.784 1.00 43.81 339 GLY A O 1
ATOM 2624 N N . GLY A 1 340 ? -32.869 -14.405 -14.445 1.00 31.80 340 GLY A N 1
ATOM 2625 C CA . GLY A 1 340 ? -32.492 -14.189 -15.831 1.00 31.80 340 GLY A CA 1
ATOM 2626 C C . GLY A 1 340 ? -30.979 -14.120 -15.922 1.00 31.80 340 GLY A C 1
ATOM 2627 O O . GLY A 1 340 ? -30.414 -13.046 -16.088 1.00 31.80 340 GLY A O 1
ATOM 2628 N N . LEU A 1 341 ? -30.334 -15.270 -15.709 1.00 38.19 341 LEU A N 1
ATOM 2629 C CA . LEU A 1 341 ? -28.963 -15.514 -16.145 1.00 38.19 341 LEU A CA 1
ATOM 2630 C C . LEU A 1 341 ? -28.928 -15.379 -17.670 1.00 38.19 341 LEU A C 1
ATOM 2632 O O . LEU A 1 341 ? -29.549 -16.187 -18.358 1.00 38.19 341 LEU A O 1
ATOM 2636 N N . LEU A 1 342 ? -28.193 -14.387 -18.166 1.00 32.09 342 LEU A N 1
ATOM 2637 C CA . LEU A 1 342 ? -27.548 -14.408 -19.476 1.00 32.09 342 LEU A CA 1
ATOM 2638 C C . LEU A 1 342 ? -26.118 -13.899 -19.314 1.00 32.09 342 LEU A C 1
ATOM 2640 O O . LEU A 1 342 ? -25.945 -12.847 -18.653 1.00 32.09 342 LEU A O 1
#

Sequence (342 aa):
GCLGCRRGGAQARPLALLVQALPLGLMYPVRRIATWLVFVAVWLWIQNQSALGLGRLEALVAALAFERVAAEVALPLLSILVKWLVIGRYREGTHRLWSSYYLRWWLVDQAILLCGRGAFRHSQLGLRVYLRLMGASVGAGARFHQRSRVAEFDLVSIGEGCLVDDVAVRAFCLEGAKMSLHRVHLGARSCLCTKVSVAPGASVPRGACLGPLSSTYGVLTEEAPESNRRYCTQAFPDPPLPWRLLGHIILLLCWAACQAPLLLVLRLMCLQPWYRPVLSGYSDVLLWFLTPERVGYYVALRVVRACVQPIVRLLCGVAVKRLVVGRFRPGPRGGGGGGGLL